Protein AF-A0A1D6HBY4-F1 (afdb_monomer)

Foldseek 3Di:
DDDDDDDDPPPPPLPFLDQDQAAQFDFEAEDEQDELVDDDPVLVVVVVSQGQEYEYLACLYQQKDFDDCACDDPAHCDDPPHDDDGIDFDDLVSLLVRLVSSCPNVSNVVSRSRYQYHYFYDQRLCTTPQAAQPDPCNLSSQVSVCVSNVPDPVDVSNVDQGNWDKGWYHDPPRIEIETEAHQGNHHDHLQDLDERRDDVRLVVVLCVLLDDAGQEYEYRHSAALPDCCQVVCPPVDHDDHCNSNVVNSVSVVVSNVVSPHHYDYD

Organism: Zea mays (NCBI:txid4577)

Solvent-accessible surface area (backbone atoms only — not comparable to full-atom values): 14884 Å² total; per-residue (Å²): 141,82,86,83,82,81,81,80,80,80,81,78,74,82,71,74,40,62,70,55,60,62,41,74,77,88,39,76,44,76,48,56,70,45,48,48,90,52,93,66,72,63,31,59,58,53,54,72,66,60,31,52,31,37,34,38,34,7,24,62,24,69,27,37,40,75,57,73,94,22,76,61,77,94,66,10,36,39,72,97,76,44,78,44,74,36,61,43,66,47,54,73,67,56,35,50,51,42,49,52,43,32,57,63,35,68,46,53,41,57,40,51,69,64,14,24,62,49,61,35,46,24,33,27,40,50,26,27,77,85,47,28,47,82,48,84,58,42,68,61,28,49,52,53,52,38,60,69,56,68,54,60,90,86,38,66,56,78,76,50,94,46,60,45,49,74,48,67,26,19,45,90,97,53,18,40,30,41,37,35,41,39,64,29,61,48,7,46,64,78,91,43,89,55,43,39,50,34,68,74,46,48,58,48,50,53,51,58,57,71,40,86,87,43,70,35,34,37,40,38,38,41,49,46,68,83,56,50,60,44,66,72,40,53,89,83,49,75,64,85,32,34,51,59,28,55,69,53,43,50,50,51,52,53,52,50,62,72,42,74,52,54,69,47,80,82

Radius of gyration: 20.91 Å; Cα contacts (8 Å, |Δi|>4): 484; chains: 1; bounding box: 79×34×56 Å

pLDDT: mean 90.03, std 13.67, range [38.12, 98.69]

Secondary structure (DSSP, 8-state):
-----------------PPPTTPPP--EEEE----TTS--THHHHHHHH--SEEEEES-SS--SEE----SSSSS--SSTT--S-SEEPPPHHHHHHHHHHHHH-HHHHHHHTTSEEEEE--HHHHTSTT--TT-TTHHHHHHHHHHHTT--TT-GGGTSSS--EEEEESSTTS-EEEEE--SSTTPPPTTSS--SSHHHHHHHHHHHHTSS--SEEEEE-SSBSS--HHHHSTTT----BGGGSHHHHHHHHHHHHHHT--EEE-

Structure (mmCIF, N/CA/C/O backbone):
data_AF-A0A1D6HBY4-F1
#
_entry.id   AF-A0A1D6HBY4-F1
#
loop_
_atom_site.group_PDB
_atom_site.id
_atom_site.type_symbol
_atom_site.label_atom_id
_atom_site.label_alt_id
_atom_site.label_comp_id
_atom_site.label_asym_id
_atom_site.label_entity_id
_atom_site.label_seq_id
_atom_site.pdbx_PDB_ins_code
_atom_site.Cartn_x
_atom_site.Cartn_y
_atom_site.Cartn_z
_atom_site.occupancy
_atom_site.B_iso_or_equiv
_atom_site.auth_seq_id
_atom_site.auth_comp_id
_atom_site.auth_asym_id
_atom_site.auth_atom_id
_atom_site.pdbx_PDB_model_num
ATOM 1 N N . MET A 1 1 ? -56.973 14.370 -26.636 1.00 41.03 1 MET A N 1
ATOM 2 C CA . MET A 1 1 ? -56.277 13.320 -25.864 1.00 41.03 1 MET A CA 1
ATOM 3 C C . MET A 1 1 ? -54.787 13.454 -26.120 1.00 41.03 1 MET A C 1
ATOM 5 O O . MET A 1 1 ? -54.347 13.122 -27.208 1.00 41.03 1 MET A O 1
ATOM 9 N N . ALA A 1 2 ? -54.035 13.999 -25.169 1.00 38.12 2 ALA A N 1
ATOM 10 C CA . ALA A 1 2 ? -52.576 13.971 -25.179 1.00 38.12 2 ALA A CA 1
ATOM 11 C C . ALA A 1 2 ? -52.14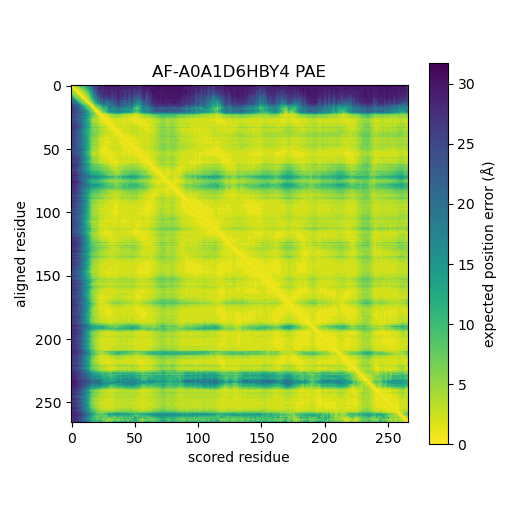3 13.784 -23.723 1.00 38.12 2 ALA A C 1
ATOM 13 O O . ALA A 1 2 ? -52.363 14.668 -22.900 1.00 38.12 2 ALA A O 1
ATOM 14 N N . ALA A 1 3 ? -51.649 12.592 -23.396 1.00 41.62 3 ALA A N 1
ATOM 15 C CA . ALA A 1 3 ? -51.125 12.273 -22.077 1.00 41.62 3 ALA A CA 1
ATOM 16 C C . ALA A 1 3 ? -49.606 12.457 -22.117 1.00 41.62 3 ALA A C 1
ATOM 18 O O . ALA A 1 3 ? -48.893 11.705 -22.780 1.00 41.62 3 ALA A O 1
ATOM 19 N N . THR A 1 4 ? -49.121 13.489 -21.440 1.00 44.94 4 THR A N 1
ATOM 20 C CA . THR A 1 4 ? -47.703 13.741 -21.194 1.00 44.94 4 THR A CA 1
ATOM 21 C C . THR A 1 4 ? -47.218 12.783 -20.107 1.00 44.94 4 THR A C 1
ATOM 23 O O . THR A 1 4 ? -47.605 12.902 -18.948 1.00 44.94 4 THR A O 1
ATOM 26 N N . PHE A 1 5 ? -46.370 11.821 -20.472 1.00 44.72 5 PHE A N 1
ATOM 27 C CA . PHE A 1 5 ? -45.629 11.002 -19.513 1.00 44.72 5 PHE A CA 1
ATOM 28 C C . PHE A 1 5 ? -44.412 11.791 -19.019 1.00 44.72 5 PHE A C 1
ATOM 30 O O . PHE A 1 5 ? -43.481 12.051 -19.781 1.00 44.72 5 PHE A O 1
ATOM 37 N N . ALA A 1 6 ? -44.417 12.178 -17.744 1.00 46.16 6 ALA A N 1
ATOM 38 C CA . ALA A 1 6 ? -43.234 12.691 -17.066 1.00 46.16 6 ALA A CA 1
ATOM 39 C C . ALA A 1 6 ? -42.349 11.505 -16.654 1.00 46.16 6 ALA A C 1
ATOM 41 O O . ALA A 1 6 ? -42.731 10.693 -15.811 1.00 46.16 6 ALA A O 1
ATOM 42 N N . LEU A 1 7 ? -41.174 11.389 -17.272 1.00 43.09 7 LEU A N 1
ATOM 43 C CA . LEU A 1 7 ? -40.155 10.415 -16.896 1.00 43.09 7 LEU A CA 1
ATOM 44 C C . LEU A 1 7 ? -39.415 10.947 -15.658 1.00 43.09 7 LEU A C 1
ATOM 46 O O . LEU A 1 7 ? -38.620 11.881 -15.757 1.00 43.09 7 LEU A O 1
ATOM 50 N N . LEU A 1 8 ? -39.704 10.384 -14.484 1.00 42.03 8 LEU A N 1
ATOM 51 C CA . LEU A 1 8 ? -38.987 10.702 -13.251 1.00 42.03 8 LEU A CA 1
ATOM 52 C C . LEU A 1 8 ? -37.612 10.014 -13.297 1.00 42.03 8 LEU A C 1
ATOM 54 O O . LEU A 1 8 ? -37.504 8.804 -13.097 1.00 42.03 8 LEU A O 1
ATOM 58 N N . LEU A 1 9 ? -36.557 10.773 -13.594 1.00 42.62 9 LEU A N 1
ATOM 59 C CA . LEU A 1 9 ? -35.181 10.301 -13.464 1.00 42.62 9 LEU A CA 1
ATOM 60 C C . LEU A 1 9 ? -34.842 10.231 -11.964 1.00 42.62 9 LEU A C 1
ATOM 62 O O . LEU A 1 9 ? -34.569 11.254 -11.337 1.00 42.62 9 LEU A O 1
ATOM 66 N N . LEU A 1 10 ? -34.878 9.037 -11.366 1.00 41.81 10 LEU A N 1
ATOM 67 C CA . LEU A 1 10 ? -34.277 8.822 -10.049 1.00 41.81 10 LEU A CA 1
ATOM 68 C C . LEU A 1 10 ? -32.753 8.897 -10.200 1.00 41.81 10 LEU A C 1
ATOM 70 O O . LEU A 1 10 ? -32.106 7.950 -10.645 1.00 41.81 10 LEU A O 1
ATOM 74 N N . LEU A 1 11 ? -32.181 10.039 -9.824 1.00 40.19 11 LEU A N 1
ATOM 75 C CA . LEU A 1 11 ? -30.760 10.165 -9.525 1.00 40.19 11 LEU A CA 1
ATOM 76 C C . LEU A 1 11 ? -30.464 9.307 -8.290 1.00 40.19 11 LEU A C 1
ATOM 78 O O . LEU A 1 11 ? -30.662 9.739 -7.156 1.00 40.19 11 LEU A O 1
ATOM 82 N N . ILE A 1 12 ? -30.010 8.074 -8.512 1.00 44.28 12 ILE A N 1
ATOM 83 C CA . ILE A 1 12 ? -29.409 7.261 -7.457 1.00 44.28 12 ILE A CA 1
ATOM 84 C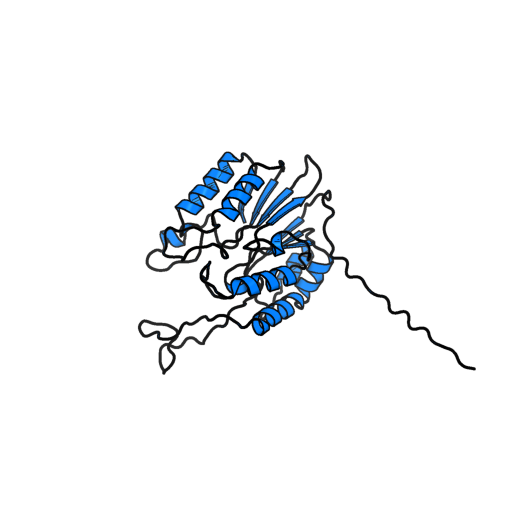 C . ILE A 1 12 ? -28.056 7.905 -7.153 1.00 44.28 12 ILE A C 1
ATOM 86 O O . ILE A 1 12 ? -27.056 7.646 -7.819 1.00 44.28 12 ILE A O 1
ATOM 90 N N . LEU A 1 13 ? -28.034 8.805 -6.173 1.00 41.75 13 LEU A N 1
ATOM 91 C CA . LEU A 1 13 ? -26.799 9.217 -5.523 1.00 41.75 13 LEU A CA 1
ATOM 92 C C . LEU A 1 13 ? -26.234 7.963 -4.846 1.00 41.75 13 LEU A C 1
ATOM 94 O O . LEU A 1 13 ? -26.737 7.548 -3.805 1.00 41.75 13 LEU A O 1
ATOM 98 N N . SER A 1 14 ? -25.226 7.327 -5.449 1.00 42.16 14 SER A N 1
ATOM 99 C CA . SER A 1 14 ? -24.413 6.316 -4.769 1.00 42.16 14 SER A CA 1
ATOM 100 C C . SER A 1 14 ? -23.656 7.002 -3.635 1.00 42.16 14 SER A C 1
ATOM 102 O O . SER A 1 14 ? -22.509 7.413 -3.790 1.00 42.16 14 SER A O 1
ATOM 104 N N . SER A 1 15 ? -24.312 7.174 -2.492 1.00 47.91 15 SER A N 1
ATOM 105 C CA . SER A 1 15 ? -23.639 7.480 -1.240 1.00 47.91 15 SER A CA 1
ATOM 106 C C . SER A 1 15 ? -22.736 6.296 -0.925 1.00 47.91 15 SER A C 1
ATOM 108 O O . SER A 1 15 ? -23.226 5.194 -0.674 1.00 47.91 15 SER A O 1
ATOM 110 N N . SER A 1 16 ? -21.422 6.508 -0.992 1.00 54.34 16 SER A N 1
ATOM 111 C CA . SER A 1 16 ? -20.452 5.533 -0.513 1.00 54.34 16 SER A CA 1
ATOM 112 C C . SER A 1 16 ? -20.800 5.175 0.931 1.00 54.34 16 SER A C 1
ATOM 114 O O . SER A 1 16 ? -20.990 6.055 1.775 1.00 54.34 16 SER A O 1
ATOM 116 N N . VAL A 1 17 ? -20.946 3.877 1.212 1.00 60.84 17 VAL A N 1
ATOM 117 C CA . VAL A 1 17 ? -21.211 3.380 2.564 1.00 60.84 17 VAL A CA 1
ATOM 118 C C . VAL A 1 17 ? -19.925 3.544 3.363 1.00 60.84 17 VAL A C 1
ATOM 120 O O . VAL A 1 17 ? -19.074 2.661 3.431 1.00 60.84 17 VAL A O 1
ATOM 123 N N . ARG A 1 18 ? -19.733 4.740 3.914 1.00 65.00 18 ARG A N 1
ATOM 124 C CA . ARG A 1 18 ? -18.668 5.022 4.868 1.00 65.00 18 ARG A CA 1
ATOM 125 C C . ARG A 1 18 ? -19.199 4.677 6.250 1.00 65.00 18 ARG A C 1
ATOM 127 O O . ARG A 1 18 ? -20.301 5.100 6.602 1.00 65.00 18 ARG A O 1
ATOM 134 N N . ALA A 1 19 ? -18.437 3.922 7.036 1.00 63.97 19 ALA A N 1
ATOM 135 C CA . ALA A 1 19 ? -18.781 3.758 8.437 1.00 63.97 19 ALA A CA 1
ATOM 136 C C . ALA A 1 19 ? -18.788 5.150 9.084 1.00 63.97 19 ALA A C 1
ATOM 138 O O . ALA A 1 19 ? -17.886 5.960 8.837 1.00 63.97 19 ALA A O 1
ATOM 139 N N . ALA A 1 20 ? -19.821 5.450 9.874 1.00 68.06 20 ALA A N 1
ATOM 140 C CA . ALA A 1 20 ? -19.824 6.677 10.659 1.00 68.06 20 ALA A CA 1
ATOM 141 C C . ALA A 1 20 ? -18.567 6.687 11.554 1.00 68.06 20 ALA A C 1
ATOM 143 O O . ALA A 1 20 ? -18.187 5.621 12.040 1.00 68.06 20 ALA A O 1
ATOM 144 N N . PRO A 1 21 ? -17.918 7.841 11.790 1.00 64.75 21 PRO A N 1
ATOM 145 C CA . PRO A 1 21 ? -16.692 7.907 12.592 1.00 64.75 21 PRO A CA 1
ATOM 146 C C . PRO A 1 21 ? -16.803 7.204 13.958 1.00 64.75 21 PRO A C 1
ATOM 148 O O . PRO A 1 21 ? -15.879 6.512 14.378 1.00 64.75 21 PRO A O 1
ATOM 151 N N . ASP A 1 22 ? -17.977 7.279 14.592 1.00 78.31 22 ASP A N 1
ATOM 152 C CA . ASP A 1 22 ? -18.254 6.655 15.893 1.00 78.31 22 ASP A CA 1
ATOM 153 C C . ASP A 1 22 ? -18.835 5.232 15.795 1.00 78.31 22 ASP A C 1
ATOM 155 O O . ASP A 1 22 ? -19.197 4.626 16.805 1.00 78.31 22 ASP A O 1
ATOM 159 N N . ALA A 1 23 ? -18.948 4.664 14.593 1.00 86.06 23 ALA A N 1
ATOM 160 C CA . ALA A 1 23 ? -19.421 3.298 14.424 1.00 86.06 23 ALA A CA 1
ATOM 161 C C . ALA A 1 23 ? -18.359 2.312 14.919 1.00 86.06 23 ALA A C 1
ATOM 163 O O . ALA A 1 23 ? -17.223 2.293 14.444 1.00 86.06 23 ALA A O 1
ATOM 164 N N . VAL A 1 24 ? -18.750 1.450 15.857 1.00 92.69 24 VAL A N 1
ATOM 165 C CA . VAL A 1 24 ? -17.908 0.331 16.286 1.00 92.69 24 VAL A CA 1
ATOM 166 C C . VAL A 1 24 ? -17.733 -0.629 15.111 1.00 92.69 24 VAL A C 1
ATOM 168 O O . VAL A 1 24 ? -18.711 -1.141 14.556 1.00 92.69 24 VAL A O 1
ATOM 171 N N . VAL A 1 25 ? -16.479 -0.895 14.754 1.00 94.31 25 VAL A N 1
ATOM 172 C CA . VAL A 1 25 ? -16.113 -1.899 13.751 1.00 94.31 25 VAL A CA 1
ATOM 173 C C . VAL A 1 25 ? -15.679 -3.187 14.440 1.00 94.31 25 VAL A C 1
ATOM 175 O O . VAL A 1 25 ? -14.921 -3.176 15.404 1.00 94.31 25 VAL A O 1
ATOM 178 N N . SER A 1 26 ? -16.195 -4.306 13.947 1.00 93.81 26 SER A N 1
ATOM 179 C CA . SER A 1 26 ? -15.967 -5.651 14.490 1.00 93.81 26 SER A CA 1
ATOM 180 C C . SER A 1 26 ? -15.528 -6.652 13.423 1.00 93.81 26 SER A C 1
ATOM 182 O O . SER A 1 26 ? -14.928 -7.673 13.748 1.00 93.81 26 SER A O 1
ATOM 184 N N . ARG A 1 27 ? -15.801 -6.359 12.144 1.00 95.69 27 ARG A N 1
ATOM 185 C CA . ARG A 1 27 ? -15.402 -7.179 10.997 1.00 95.69 27 ARG A CA 1
ATOM 186 C C . ARG A 1 27 ? -14.615 -6.333 10.007 1.00 95.69 27 ARG A C 1
ATOM 188 O O . ARG A 1 27 ? -15.192 -5.507 9.298 1.00 95.69 27 ARG A O 1
ATOM 195 N N . ILE A 1 28 ? -13.303 -6.545 9.985 1.00 96.81 28 ILE A N 1
ATOM 196 C CA . ILE A 1 28 ? -12.369 -5.928 9.041 1.00 96.81 28 ILE A CA 1
ATOM 197 C C . ILE A 1 28 ? -11.750 -7.049 8.208 1.00 96.81 28 ILE A C 1
ATOM 199 O O . ILE A 1 28 ? -11.255 -8.026 8.767 1.00 96.81 28 ILE A O 1
ATOM 203 N N . ALA A 1 29 ? -11.803 -6.919 6.887 1.00 97.56 29 ALA A N 1
ATOM 204 C CA . ALA A 1 29 ? -11.156 -7.831 5.953 1.00 97.56 29 ALA A CA 1
ATOM 205 C C . ALA A 1 29 ? -9.974 -7.137 5.266 1.00 97.56 29 ALA A C 1
ATOM 207 O O . ALA A 1 29 ? -10.022 -5.935 5.010 1.00 97.56 29 ALA A O 1
ATOM 208 N N . PHE A 1 30 ? -8.938 -7.907 4.942 1.00 97.25 30 PHE A N 1
ATOM 209 C CA . PHE A 1 30 ? -7.743 -7.441 4.239 1.00 97.25 30 PHE A CA 1
ATOM 210 C C . PHE A 1 30 ? -7.571 -8.244 2.953 1.00 97.25 30 PHE A C 1
ATOM 212 O O . PHE A 1 30 ? -7.920 -9.427 2.914 1.00 97.25 30 PHE A O 1
ATOM 219 N N . GLY A 1 31 ? -7.025 -7.625 1.913 1.00 96.38 31 GLY A N 1
ATOM 220 C CA . GLY A 1 31 ? -6.714 -8.316 0.667 1.00 96.38 31 GLY A CA 1
ATOM 221 C C . GLY A 1 31 ? -5.651 -7.600 -0.152 1.00 96.38 31 GLY A C 1
ATOM 222 O O . GLY A 1 31 ? -5.441 -6.398 -0.007 1.00 96.38 31 GLY A O 1
ATOM 223 N N . SER A 1 32 ? -4.991 -8.363 -1.012 1.00 96.56 32 SER A N 1
ATOM 224 C CA . SER A 1 32 ? -3.981 -7.898 -1.960 1.00 96.56 32 SER A CA 1
ATOM 225 C C . SER A 1 32 ? -3.925 -8.841 -3.167 1.00 96.56 32 SER A C 1
ATOM 227 O O . SER A 1 32 ? -4.608 -9.871 -3.183 1.00 96.56 32 SER A O 1
ATOM 229 N N . CYS A 1 33 ? -3.121 -8.501 -4.175 1.00 95.44 33 CYS A N 1
ATOM 230 C CA . CYS A 1 33 ? -2.795 -9.370 -5.316 1.00 95.44 33 CYS A CA 1
ATOM 231 C C . CYS A 1 33 ? -4.019 -9.839 -6.124 1.00 95.44 33 CYS A C 1
ATOM 233 O O . CYS A 1 33 ? -4.111 -10.991 -6.557 1.00 95.44 33 CYS A O 1
ATOM 235 N N . ALA A 1 34 ? -4.972 -8.938 -6.362 1.00 94.00 34 ALA A N 1
ATOM 236 C CA . ALA A 1 34 ? -6.224 -9.238 -7.050 1.00 94.00 34 ALA A CA 1
ATOM 237 C C . ALA A 1 34 ? -6.164 -8.858 -8.536 1.00 94.00 34 ALA A C 1
ATOM 239 O O . ALA A 1 34 ? -6.736 -7.857 -8.969 1.00 94.00 34 ALA A O 1
ATOM 240 N N . ASN A 1 35 ? -5.503 -9.685 -9.352 1.00 95.75 35 ASN A N 1
ATOM 241 C CA . ASN A 1 35 ? -5.378 -9.427 -10.789 1.00 95.75 35 ASN A CA 1
ATOM 242 C C . ASN A 1 35 ? -6.737 -9.280 -11.479 1.00 95.75 35 ASN A C 1
ATOM 244 O O . ASN A 1 35 ? -7.485 -10.242 -11.644 1.00 95.75 35 ASN A O 1
ATOM 248 N N . GLN A 1 36 ? -7.030 -8.059 -11.925 1.00 96.31 36 GLN A N 1
ATOM 249 C CA . GLN A 1 36 ? -8.272 -7.635 -12.567 1.00 96.31 36 GLN A CA 1
ATOM 250 C C . GLN A 1 36 ? -8.629 -8.415 -13.834 1.00 96.31 36 GLN A C 1
ATOM 252 O O . GLN A 1 36 ? -9.768 -8.326 -14.289 1.00 96.31 36 GLN A O 1
ATOM 257 N N . SER A 1 37 ? -7.667 -9.134 -14.416 1.00 95.19 37 SER A N 1
ATOM 258 C CA . SER A 1 37 ? -7.849 -9.933 -15.633 1.00 95.19 37 SER A CA 1
ATOM 259 C C . SER A 1 37 ? -8.095 -11.417 -15.348 1.00 95.19 37 SER A C 1
ATOM 261 O O . SER A 1 37 ? -8.387 -12.163 -16.276 1.00 95.19 37 SER A O 1
ATOM 263 N N . GLU A 1 38 ? -7.984 -11.844 -14.090 1.00 95.62 38 GLU A N 1
ATOM 264 C CA . GLU A 1 38 ? -8.124 -13.239 -13.674 1.00 95.62 38 GLU A CA 1
ATOM 265 C C . GLU A 1 38 ? -9.447 -13.469 -12.925 1.00 95.62 38 GLU A C 1
ATOM 267 O O . GLU A 1 38 ? -10.033 -12.524 -12.386 1.00 95.62 38 GLU A O 1
ATOM 272 N N . PRO A 1 39 ? -9.943 -14.717 -12.846 1.00 95.38 39 PRO A N 1
ATOM 273 C CA . PRO A 1 39 ? -11.068 -15.051 -11.982 1.00 95.38 39 PRO A CA 1
ATOM 274 C C . PRO A 1 39 ? -10.765 -14.744 -10.507 1.00 95.38 39 PRO A C 1
ATOM 276 O O . PRO A 1 39 ? -9.764 -15.202 -9.961 1.00 95.38 39 PRO A O 1
ATOM 279 N N . GLN A 1 40 ? -11.675 -14.034 -9.830 1.00 96.06 40 GLN A N 1
ATOM 280 C CA . GLN A 1 40 ? -11.535 -13.659 -8.414 1.00 96.06 40 GLN A CA 1
ATOM 281 C C . GLN A 1 40 ? -12.660 -14.275 -7.551 1.00 96.06 40 GLN A C 1
ATOM 283 O O . GLN A 1 40 ? -13.507 -13.551 -7.022 1.00 96.06 40 GLN A O 1
ATOM 288 N N . PRO A 1 41 ? -12.718 -15.616 -7.386 1.00 95.62 41 PRO A N 1
ATOM 289 C CA . PRO A 1 41 ? -13.763 -16.271 -6.587 1.00 95.62 41 PRO A CA 1
ATOM 290 C C . PRO A 1 41 ? -13.691 -15.913 -5.095 1.00 95.62 41 PRO A C 1
ATOM 292 O O . PRO A 1 41 ? -14.683 -16.065 -4.381 1.00 95.62 41 PRO A O 1
ATOM 295 N N . ILE A 1 42 ? -12.542 -15.401 -4.635 1.00 96.25 42 ILE A N 1
ATOM 296 C CA . ILE A 1 42 ? -12.310 -14.979 -3.249 1.00 96.25 42 ILE A CA 1
ATOM 297 C C . ILE A 1 42 ? -13.343 -13.956 -2.764 1.00 96.25 42 ILE A C 1
ATOM 299 O O . ILE A 1 42 ? -13.723 -13.979 -1.594 1.00 96.25 42 ILE A O 1
ATOM 303 N N . TRP A 1 43 ? -13.891 -13.128 -3.660 1.00 96.75 43 TRP A N 1
ATOM 304 C CA . TRP A 1 43 ? -14.923 -12.158 -3.297 1.00 96.75 43 TRP A CA 1
ATOM 305 C C . TRP A 1 43 ? -16.186 -12.783 -2.723 1.00 96.75 43 TRP A C 1
ATOM 307 O O . TRP A 1 43 ? -16.869 -12.131 -1.942 1.00 96.75 43 TRP A O 1
ATOM 317 N N . ASN A 1 44 ? -16.503 -14.032 -3.070 1.00 94.31 44 ASN A N 1
ATOM 318 C CA . ASN A 1 44 ? -17.646 -14.720 -2.476 1.00 94.31 44 ASN A CA 1
ATOM 319 C C . ASN A 1 44 ? -17.402 -15.008 -0.989 1.00 94.31 44 ASN A C 1
ATOM 321 O O . ASN A 1 44 ? -18.306 -14.823 -0.179 1.00 94.31 44 ASN A O 1
ATOM 325 N N . ALA A 1 45 ? -16.177 -15.396 -0.623 1.00 96.00 45 ALA A N 1
ATOM 326 C CA . ALA A 1 45 ? -15.799 -15.602 0.772 1.00 96.00 45 ALA A CA 1
ATOM 327 C C . ALA A 1 45 ? -15.739 -14.271 1.537 1.00 96.00 45 ALA A C 1
ATOM 329 O O . ALA A 1 45 ? -16.289 -14.173 2.630 1.00 96.00 45 ALA A O 1
ATOM 330 N N . VAL A 1 46 ? -15.153 -13.226 0.936 1.00 97.12 46 VAL A N 1
ATOM 331 C CA . VAL A 1 46 ? -15.111 -11.879 1.535 1.00 97.12 46 VAL A CA 1
ATOM 332 C C . VAL A 1 46 ? -16.523 -11.334 1.749 1.00 97.12 46 VAL A C 1
ATOM 334 O O . VAL A 1 46 ? -16.830 -10.843 2.828 1.00 97.12 46 VAL A O 1
ATOM 337 N N . ALA A 1 47 ? -17.414 -11.467 0.764 1.00 93.25 47 ALA A N 1
ATOM 338 C CA . ALA A 1 47 ? -18.807 -11.054 0.906 1.00 93.25 47 ALA A CA 1
ATOM 339 C C . ALA A 1 47 ? -19.553 -11.881 1.965 1.00 93.25 47 ALA A C 1
ATOM 341 O O . ALA A 1 47 ? -20.365 -11.328 2.699 1.00 93.25 47 ALA A O 1
ATOM 342 N N . GLY A 1 48 ? -19.264 -13.183 2.074 1.00 95.00 48 GLY A N 1
ATOM 343 C CA . GLY A 1 48 ? -19.821 -14.051 3.114 1.00 95.00 48 GLY A CA 1
ATOM 344 C C . GLY A 1 48 ? -19.360 -13.692 4.531 1.00 95.00 48 GLY A C 1
ATOM 345 O O . GLY A 1 48 ? -20.108 -13.907 5.480 1.00 95.00 48 GLY A O 1
ATOM 346 N N . PHE A 1 49 ? -18.167 -13.107 4.678 1.00 97.12 49 PHE A N 1
ATOM 347 C CA . PHE A 1 49 ? -17.683 -12.554 5.947 1.00 97.12 49 PHE A CA 1
ATOM 348 C C . PHE A 1 49 ? -18.396 -11.247 6.343 1.00 97.12 49 PHE A C 1
ATOM 350 O O . PHE A 1 49 ? -18.360 -10.868 7.511 1.00 97.12 49 PHE A O 1
ATOM 357 N N . ASP A 1 50 ? -19.060 -10.577 5.393 1.00 95.38 50 ASP A N 1
ATOM 358 C CA . ASP A 1 50 ? -19.811 -9.332 5.601 1.00 95.38 50 ASP A CA 1
ATOM 359 C C . ASP A 1 50 ? -19.000 -8.247 6.351 1.00 95.38 50 ASP A C 1
ATOM 361 O O . ASP A 1 50 ? -19.376 -7.824 7.451 1.00 95.38 50 ASP A O 1
ATOM 365 N N . PRO A 1 51 ? -17.830 -7.833 5.826 1.00 97.06 51 PRO A N 1
ATOM 366 C CA . PRO A 1 51 ? -16.980 -6.861 6.498 1.00 97.06 51 PRO A CA 1
ATOM 367 C C . PRO A 1 51 ? -17.625 -5.473 6.525 1.00 97.06 51 PRO A C 1
ATOM 369 O O . PRO A 1 51 ? -18.200 -5.016 5.542 1.00 97.06 51 PRO A O 1
ATOM 372 N N . GLN A 1 52 ? -17.435 -4.756 7.632 1.00 96.50 52 GLN A N 1
ATOM 373 C CA . GLN A 1 52 ? -17.758 -3.327 7.717 1.00 96.50 52 GLN A CA 1
ATOM 374 C C . GLN A 1 52 ? -16.691 -2.484 7.006 1.00 96.50 52 GLN A C 1
ATOM 376 O O . GLN A 1 52 ? -16.985 -1.422 6.458 1.00 96.50 52 GLN A O 1
ATOM 381 N N . VAL A 1 53 ? -15.446 -2.970 7.021 1.00 97.31 53 VAL A N 1
ATOM 382 C CA . VAL A 1 53 ? -14.291 -2.331 6.391 1.00 97.31 53 VAL A CA 1
ATOM 383 C C . VAL A 1 53 ? -13.504 -3.377 5.609 1.00 97.31 53 VAL A C 1
ATOM 385 O O . VAL A 1 53 ? -13.175 -4.436 6.143 1.00 97.31 53 VAL A O 1
ATOM 388 N N . PHE A 1 54 ? -13.175 -3.069 4.359 1.00 98.00 54 PHE A N 1
ATOM 389 C CA . PHE A 1 54 ? -12.226 -3.837 3.562 1.00 98.00 54 PHE A CA 1
ATOM 390 C C . PHE A 1 54 ? -10.984 -2.989 3.287 1.00 98.00 54 PHE A C 1
ATOM 392 O O . PHE A 1 54 ? -11.094 -1.836 2.871 1.00 98.00 54 PHE A O 1
ATOM 399 N N . VAL A 1 55 ? -9.805 -3.554 3.524 1.00 98.44 55 VAL A N 1
ATOM 400 C CA . VAL A 1 55 ? -8.522 -2.865 3.401 1.00 98.44 55 VAL A CA 1
ATOM 401 C C . VAL A 1 55 ? -7.683 -3.529 2.319 1.00 98.44 55 VAL A C 1
ATOM 403 O O . VAL A 1 55 ? -7.234 -4.666 2.465 1.00 98.44 55 VAL A O 1
ATOM 406 N N . TRP A 1 56 ? -7.432 -2.784 1.251 1.00 98.31 56 TRP A N 1
ATOM 407 C CA . TRP A 1 56 ? -6.433 -3.129 0.249 1.00 98.31 56 TRP A CA 1
ATOM 408 C C . TRP A 1 56 ? -5.015 -2.918 0.788 1.00 98.31 56 TRP A C 1
ATOM 410 O O . TRP A 1 56 ? -4.668 -1.816 1.225 1.00 98.31 56 TRP A O 1
ATOM 420 N N . LEU A 1 57 ? -4.190 -3.959 0.728 1.00 97.94 57 LEU A N 1
ATOM 421 C CA . LEU A 1 57 ? -2.775 -3.924 1.103 1.00 97.94 57 LEU A CA 1
ATOM 422 C C . LEU A 1 57 ? -1.845 -3.887 -0.119 1.00 97.94 57 LEU A C 1
ATOM 424 O O . LEU A 1 57 ? -0.649 -4.064 0.036 1.00 97.94 57 LEU A O 1
ATOM 428 N N . GLY A 1 58 ? -2.371 -3.625 -1.317 1.00 96.69 58 GLY A N 1
ATOM 429 C CA . GLY A 1 58 ? -1.583 -3.490 -2.540 1.00 96.69 58 GLY A CA 1
ATOM 430 C C . GLY A 1 58 ? -1.808 -4.609 -3.551 1.00 96.69 58 GLY A C 1
ATOM 431 O O . GLY A 1 58 ? -2.562 -5.552 -3.310 1.00 96.69 58 GLY A O 1
ATOM 432 N N . ASP A 1 59 ? -1.202 -4.460 -4.724 1.00 96.69 59 ASP A N 1
ATOM 433 C CA . ASP A 1 59 ? -1.559 -5.176 -5.951 1.00 96.69 59 ASP A CA 1
ATOM 434 C C . ASP A 1 59 ? -3.081 -5.245 -6.170 1.00 96.69 59 ASP A C 1
ATOM 436 O O . ASP A 1 59 ? -3.674 -6.300 -6.433 1.00 96.69 59 ASP A O 1
ATOM 440 N N . ASN A 1 60 ? -3.729 -4.093 -6.026 1.00 97.12 60 ASN A N 1
ATOM 441 C CA . ASN A 1 60 ? -5.170 -3.917 -6.219 1.00 97.12 60 ASN A CA 1
ATOM 442 C C . ASN A 1 60 ? -5.539 -4.094 -7.703 1.00 97.12 60 ASN A C 1
ATOM 444 O O . ASN A 1 60 ? -6.642 -4.522 -8.045 1.00 97.12 60 ASN A O 1
ATOM 448 N N . VAL A 1 61 ? -4.587 -3.765 -8.576 1.00 97.44 61 VAL A N 1
ATOM 449 C CA . VAL A 1 61 ? -4.493 -4.040 -10.000 1.00 97.44 61 VAL A CA 1
ATOM 450 C C . VAL A 1 61 ? -3.056 -4.401 -10.373 1.00 97.44 61 VAL A C 1
ATOM 452 O O . VAL A 1 61 ? -2.080 -3.858 -9.867 1.00 97.44 61 VAL A O 1
ATOM 455 N N . TYR A 1 62 ? -2.922 -5.254 -11.382 1.00 96.44 62 TYR A N 1
ATOM 456 C CA . TYR A 1 62 ? -1.648 -5.521 -12.039 1.00 96.44 62 TYR A CA 1
ATOM 457 C C . TYR A 1 62 ? -1.419 -4.479 -13.126 1.00 96.44 62 TYR A C 1
ATOM 459 O O . TYR A 1 62 ? -1.822 -4.681 -14.278 1.00 96.44 62 TYR A O 1
ATOM 467 N N . GLY A 1 63 ? -0.899 -3.325 -12.702 1.00 93.31 63 GLY A N 1
ATOM 468 C CA . GLY A 1 63 ? -0.832 -2.073 -13.448 1.00 93.31 63 GLY A CA 1
ATOM 469 C C . GLY A 1 63 ? 0.297 -1.964 -14.462 1.00 93.31 63 GLY A C 1
ATOM 470 O O . GLY A 1 63 ? 0.155 -1.189 -15.399 1.00 93.31 63 GLY A O 1
ATOM 471 N N . ASP A 1 64 ? 1.372 -2.733 -14.344 1.00 92.9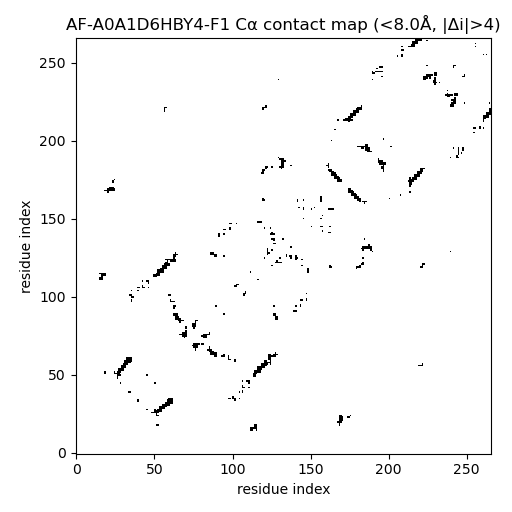4 64 ASP A N 1
ATOM 472 C CA . ASP A 1 64 ? 2.510 -2.724 -15.264 1.00 92.94 64 ASP A CA 1
ATOM 473 C C . ASP A 1 64 ? 2.325 -3.697 -16.445 1.00 92.94 64 ASP A C 1
ATOM 475 O O . ASP A 1 64 ? 1.404 -4.522 -16.505 1.00 92.94 64 ASP A O 1
ATOM 479 N N . ASN A 1 65 ? 3.184 -3.561 -17.452 1.00 93.94 65 ASN A N 1
ATOM 480 C CA . ASN A 1 65 ? 3.174 -4.411 -18.632 1.00 93.94 65 ASN A CA 1
ATOM 481 C C . ASN A 1 65 ? 4.315 -5.431 -18.576 1.00 93.94 65 ASN A C 1
ATOM 483 O O . ASN A 1 65 ? 5.440 -5.119 -18.188 1.00 93.94 65 ASN A O 1
ATOM 487 N N . LYS A 1 66 ? 4.052 -6.654 -19.051 1.00 92.81 66 LYS A N 1
ATOM 488 C CA . LYS A 1 66 ? 5.008 -7.769 -19.015 1.00 92.81 66 LYS A CA 1
ATOM 489 C C . LYS A 1 66 ? 5.304 -8.304 -20.411 1.00 92.81 66 LYS A C 1
ATOM 491 O O . LYS A 1 66 ? 4.411 -8.754 -21.125 1.00 92.81 66 LYS A O 1
ATOM 496 N N . ARG A 1 67 ? 6.581 -8.321 -20.794 1.00 93.19 67 ARG A N 1
ATOM 497 C CA . ARG A 1 67 ? 7.057 -8.978 -22.020 1.00 93.19 67 ARG A CA 1
ATOM 498 C C . ARG A 1 67 ? 7.130 -10.503 -21.840 1.00 93.19 67 ARG A C 1
ATOM 500 O O . ARG A 1 67 ? 7.416 -10.979 -20.732 1.00 93.19 67 ARG A O 1
ATOM 507 N N . PRO A 1 68 ? 6.945 -11.287 -22.923 1.00 93.56 68 PRO A N 1
ATOM 508 C CA . PRO A 1 68 ? 7.129 -12.733 -22.890 1.00 93.56 68 PRO A CA 1
ATOM 509 C C . PRO A 1 68 ? 8.526 -13.134 -22.414 1.00 93.56 68 PRO A C 1
ATOM 511 O O . PRO A 1 68 ? 9.504 -12.404 -22.592 1.00 93.56 68 PRO A O 1
ATOM 514 N N . PHE A 1 69 ? 8.627 -14.328 -21.836 1.00 93.69 69 PHE A N 1
ATOM 515 C CA . PHE A 1 69 ? 9.907 -14.910 -21.448 1.00 93.69 69 PHE A CA 1
ATOM 516 C C . PHE A 1 69 ? 10.704 -15.283 -22.707 1.00 93.69 69 PHE A C 1
ATOM 518 O O . PHE A 1 69 ? 10.293 -16.163 -23.461 1.00 93.69 69 PHE A O 1
ATOM 525 N N . ARG A 1 70 ? 11.820 -14.593 -22.966 1.00 93.44 70 ARG A N 1
ATOM 526 C CA . ARG A 1 70 ? 12.654 -14.795 -24.159 1.00 93.44 70 ARG A CA 1
ATOM 527 C C . ARG A 1 70 ? 14.131 -14.823 -23.786 1.00 93.44 70 ARG A C 1
ATOM 529 O O . ARG A 1 70 ? 14.659 -13.826 -23.299 1.00 93.44 70 ARG A O 1
ATOM 536 N N . VAL A 1 71 ? 14.778 -15.959 -24.049 1.00 92.62 71 VAL A N 1
ATOM 537 C CA . VAL A 1 71 ? 16.233 -16.163 -23.878 1.00 92.62 71 VAL A CA 1
ATOM 538 C C . VAL A 1 71 ? 16.983 -15.967 -25.203 1.00 92.62 71 VAL A C 1
ATOM 540 O O . VAL A 1 71 ? 18.142 -15.562 -25.209 1.00 92.62 71 VAL A O 1
ATOM 543 N N . PHE A 1 72 ? 16.306 -16.185 -26.334 1.00 92.56 72 PHE A N 1
ATOM 544 C CA . PHE A 1 72 ? 16.856 -16.058 -27.685 1.00 92.56 72 PHE A CA 1
ATOM 545 C C . PHE A 1 72 ? 16.106 -14.995 -28.501 1.00 92.56 72 PHE A C 1
ATOM 547 O O . PHE A 1 72 ? 14.992 -14.599 -28.157 1.00 92.56 72 PHE A O 1
ATOM 554 N N . GLY A 1 73 ? 16.714 -14.553 -29.605 1.00 91.69 73 GLY A N 1
ATOM 555 C CA . GLY A 1 73 ? 16.157 -13.536 -30.501 1.00 91.69 73 GLY A CA 1
ATOM 556 C C . GLY A 1 73 ? 16.673 -12.120 -30.225 1.00 91.69 73 GLY A C 1
ATOM 557 O O . GLY A 1 73 ? 17.607 -11.922 -29.444 1.00 91.69 73 GLY A O 1
ATOM 558 N N . ARG A 1 74 ? 16.085 -11.127 -30.911 1.00 92.44 74 ARG A N 1
ATOM 559 C CA . ARG A 1 74 ? 16.500 -9.710 -30.833 1.00 92.44 74 ARG A CA 1
ATOM 560 C C . ARG A 1 74 ? 16.168 -9.062 -29.486 1.00 92.44 74 ARG A C 1
ATOM 562 O O . ARG A 1 74 ? 16.980 -8.299 -28.974 1.00 92.44 74 ARG A O 1
ATOM 569 N N . GLU A 1 75 ? 15.016 -9.400 -28.912 1.00 94.00 75 GLU A N 1
ATOM 570 C CA . GLU A 1 75 ? 14.595 -8.967 -27.576 1.00 94.00 75 GLU A CA 1
ATOM 571 C C . GLU A 1 75 ? 14.693 -10.139 -26.596 1.00 94.00 75 GLU A C 1
ATOM 573 O O . GLU A 1 75 ? 13.899 -11.081 -26.664 1.00 94.00 75 GLU A O 1
ATOM 578 N N . ARG A 1 76 ? 15.660 -10.072 -25.680 1.00 94.88 76 ARG A N 1
ATOM 579 C CA . ARG A 1 76 ? 15.897 -11.061 -24.626 1.00 94.88 76 ARG A CA 1
ATOM 580 C C . ARG A 1 76 ? 15.539 -10.437 -23.286 1.00 94.88 76 ARG A C 1
ATOM 582 O O . ARG A 1 76 ? 16.144 -9.446 -22.878 1.00 94.88 76 ARG A O 1
ATOM 589 N N . THR A 1 77 ? 14.543 -11.009 -22.620 1.00 93.94 77 THR A N 1
ATOM 590 C CA . THR A 1 77 ? 13.936 -10.463 -21.395 1.00 93.94 77 THR A CA 1
ATOM 591 C C . THR A 1 77 ? 14.479 -11.112 -20.124 1.00 93.94 77 THR A C 1
ATOM 593 O O . THR A 1 77 ? 14.281 -10.579 -19.030 1.00 93.94 77 THR A O 1
ATOM 596 N N . VAL A 1 78 ? 15.173 -12.246 -20.257 1.00 91.00 78 VAL A N 1
ATOM 597 C CA . VAL A 1 78 ? 15.697 -13.074 -19.160 1.00 91.00 78 VAL A CA 1
ATOM 598 C C . VAL A 1 78 ? 17.018 -13.748 -19.552 1.00 91.00 78 VAL A C 1
ATOM 600 O O . VAL A 1 78 ? 17.338 -13.863 -20.735 1.00 91.00 78 VAL A O 1
ATOM 603 N N . GLY A 1 79 ? 17.767 -14.223 -18.555 1.00 89.50 79 GLY A N 1
ATOM 604 C CA . GLY A 1 79 ? 19.066 -14.874 -18.746 1.00 89.50 79 GLY A CA 1
ATOM 605 C C . GLY A 1 79 ? 20.248 -13.894 -18.824 1.00 89.50 79 GLY A C 1
ATOM 606 O O . GLY A 1 79 ? 20.049 -12.678 -18.785 1.00 89.50 79 GLY A O 1
ATOM 607 N N . PRO A 1 80 ? 21.484 -14.413 -18.941 1.00 90.06 80 PRO A N 1
ATOM 608 C CA . PRO A 1 80 ? 22.709 -13.609 -18.849 1.00 90.06 80 PRO A CA 1
ATOM 609 C C . PRO A 1 80 ? 22.874 -12.609 -20.003 1.00 90.06 80 PRO A C 1
ATOM 611 O O . PRO A 1 80 ? 23.551 -11.601 -19.855 1.00 90.06 80 PRO A O 1
ATOM 614 N N . TRP A 1 81 ? 22.213 -12.855 -21.138 1.00 91.62 81 TRP A N 1
ATOM 615 C CA . TRP A 1 81 ? 22.272 -12.010 -22.337 1.00 91.62 81 TRP A CA 1
ATOM 616 C C . TRP A 1 81 ? 21.067 -11.070 -22.482 1.00 91.62 81 TRP A C 1
ATOM 618 O O . TRP A 1 81 ? 20.816 -10.563 -23.582 1.00 91.62 81 TRP A O 1
ATOM 628 N N . LYS A 1 82 ? 20.277 -10.883 -21.416 1.00 93.44 82 LYS A N 1
ATOM 629 C CA . LYS A 1 82 ? 19.124 -9.974 -21.389 1.00 93.44 82 LYS A CA 1
ATOM 630 C C . LYS A 1 82 ? 19.533 -8.581 -21.883 1.00 93.44 82 LYS A C 1
ATOM 632 O O . LYS A 1 82 ? 20.533 -8.033 -21.437 1.00 93.44 82 LYS A O 1
ATOM 637 N N . ASN A 1 83 ? 18.739 -8.001 -22.781 1.00 94.81 83 ASN A N 1
ATOM 638 C CA . ASN A 1 83 ? 18.982 -6.665 -23.340 1.00 94.81 83 ASN A CA 1
ATOM 639 C C . ASN A 1 83 ? 17.770 -5.728 -23.270 1.00 94.81 83 ASN A C 1
ATOM 641 O O . ASN A 1 83 ? 17.896 -4.550 -23.586 1.00 94.81 83 ASN A O 1
ATOM 645 N N . VAL A 1 84 ? 16.608 -6.230 -22.852 1.00 94.81 84 VAL A N 1
ATOM 646 C CA . VAL A 1 84 ? 15.411 -5.422 -22.603 1.00 94.81 84 VAL A CA 1
ATOM 647 C C . VAL A 1 84 ? 14.809 -5.789 -21.246 1.00 94.81 84 VAL A C 1
ATOM 649 O O . VAL A 1 84 ? 14.913 -6.945 -20.815 1.00 94.81 84 VAL A O 1
ATOM 652 N N . PRO A 1 85 ? 14.186 -4.840 -20.528 1.00 92.50 85 PRO A N 1
ATOM 653 C CA . PRO A 1 85 ? 13.500 -5.155 -19.285 1.00 92.50 85 PRO A CA 1
ATOM 654 C C . PRO A 1 85 ? 12.278 -6.044 -19.560 1.00 92.50 85 PRO A C 1
ATOM 656 O O . PRO A 1 85 ? 11.626 -5.942 -20.600 1.00 92.50 85 PRO A O 1
ATOM 659 N N . ARG A 1 86 ? 11.981 -6.956 -18.627 1.00 92.19 86 ARG A N 1
ATOM 660 C CA . ARG A 1 86 ? 10.799 -7.824 -18.725 1.00 92.19 86 ARG A CA 1
ATOM 661 C C . ARG A 1 86 ? 9.522 -7.046 -18.421 1.00 92.19 86 ARG A C 1
ATOM 663 O O . ARG A 1 86 ? 8.537 -7.231 -19.126 1.00 92.19 86 ARG A O 1
ATOM 670 N N . PHE A 1 87 ? 9.566 -6.209 -17.393 1.00 93.62 87 PHE A N 1
ATOM 671 C CA . PHE A 1 87 ? 8.473 -5.336 -16.989 1.00 93.62 87 PHE A CA 1
ATOM 672 C C . PHE A 1 87 ? 8.733 -3.919 -17.482 1.00 93.62 87 PHE A C 1
ATOM 674 O O . PHE A 1 87 ? 9.888 -3.498 -17.576 1.00 93.62 87 PHE A O 1
ATOM 681 N N . TYR A 1 88 ? 7.677 -3.206 -17.842 1.00 94.00 88 TYR A N 1
ATOM 682 C CA . TYR A 1 88 ? 7.754 -1.813 -18.256 1.00 94.00 88 TYR A CA 1
ATOM 683 C C . TYR A 1 88 ? 6.482 -1.070 -17.836 1.00 94.00 88 TYR A C 1
ATOM 685 O O . TYR A 1 88 ? 5.425 -1.703 -17.748 1.00 94.00 88 TYR A O 1
ATOM 693 N N . PRO A 1 89 ? 6.567 0.247 -17.575 1.00 94.25 89 PRO A N 1
ATOM 694 C CA . PRO A 1 89 ? 5.412 1.007 -17.127 1.00 94.25 89 PRO A CA 1
ATOM 695 C C . PRO A 1 89 ? 4.291 1.004 -18.157 1.00 94.25 89 PRO A C 1
ATOM 697 O O . PRO A 1 89 ? 4.534 0.995 -19.369 1.00 94.25 89 PRO A O 1
ATOM 700 N N . SER A 1 90 ? 3.066 1.052 -17.656 1.00 93.75 90 SER A N 1
ATOM 701 C CA . SER A 1 90 ? 1.886 1.275 -18.483 1.00 93.75 90 SER A CA 1
ATOM 702 C C . SER A 1 90 ? 1.648 2.753 -18.735 1.00 93.75 90 SER A C 1
ATOM 704 O O . SER A 1 90 ? 2.096 3.614 -17.976 1.00 93.75 90 SER A O 1
ATOM 706 N N . THR A 1 91 ? 0.908 3.055 -19.797 1.00 95.50 91 THR A N 1
ATOM 707 C CA . THR A 1 91 ? 0.396 4.412 -20.009 1.00 95.50 91 THR A CA 1
ATOM 708 C C . THR A 1 91 ? -0.668 4.759 -18.962 1.00 95.50 91 THR A C 1
ATOM 710 O O . THR A 1 91 ? -1.243 3.879 -18.313 1.00 95.50 91 THR A O 1
ATOM 713 N N . GLU A 1 92 ? -0.975 6.052 -18.814 1.00 97.06 92 GLU A N 1
ATOM 714 C CA . GLU A 1 92 ? -2.080 6.488 -17.952 1.00 97.06 92 GLU A CA 1
ATOM 715 C C . GLU A 1 92 ? -3.406 5.814 -18.345 1.00 97.06 92 GLU A C 1
ATOM 717 O O . GLU A 1 92 ? -4.164 5.378 -17.479 1.00 97.06 92 GLU A O 1
ATOM 722 N N . GLU A 1 93 ? -3.685 5.716 -19.645 1.00 97.56 93 GLU A N 1
ATOM 723 C CA . GLU A 1 93 ? -4.914 5.118 -20.167 1.00 97.56 93 GLU A CA 1
ATOM 724 C C . GLU A 1 93 ? -5.000 3.624 -19.842 1.00 97.56 93 GLU A C 1
ATOM 726 O O . GLU A 1 93 ? -6.032 3.138 -19.376 1.00 97.56 93 GLU A O 1
ATOM 731 N N . GLU A 1 94 ? -3.896 2.900 -20.015 1.00 96.81 94 GLU A N 1
ATOM 732 C CA . GLU A 1 94 ? -3.806 1.485 -19.675 1.00 96.81 94 GLU A CA 1
ATOM 733 C C . GLU A 1 94 ? -4.017 1.250 -18.173 1.00 96.81 94 GLU A C 1
ATOM 735 O O . GLU A 1 94 ? -4.781 0.360 -17.791 1.00 96.81 94 GLU A O 1
ATOM 740 N N . LEU A 1 95 ? -3.377 2.042 -17.305 1.00 97.50 95 LEU A N 1
ATOM 741 C CA . LEU A 1 95 ? -3.549 1.929 -15.853 1.00 97.50 95 LEU A CA 1
ATOM 742 C C . LEU A 1 95 ? -4.983 2.282 -15.429 1.00 97.50 95 LEU A C 1
ATOM 744 O O . LEU A 1 95 ? -5.611 1.539 -14.673 1.00 97.50 95 LEU A O 1
ATOM 748 N N . ARG A 1 96 ? -5.554 3.356 -15.986 1.00 98.31 96 ARG A N 1
ATOM 749 C CA . ARG A 1 96 ? -6.954 3.751 -15.765 1.00 98.31 96 ARG A CA 1
ATOM 750 C C . ARG A 1 96 ? -7.920 2.634 -16.162 1.00 98.31 96 ARG A C 1
ATOM 752 O O . ARG A 1 96 ? -8.829 2.312 -15.397 1.00 98.31 96 ARG A O 1
ATOM 759 N N . ARG A 1 97 ? -7.710 2.003 -17.322 1.00 98.00 97 ARG A N 1
ATOM 760 C CA . ARG A 1 97 ? -8.526 0.875 -17.794 1.00 98.00 97 ARG A CA 1
ATOM 761 C C . ARG A 1 97 ? -8.456 -0.315 -16.838 1.00 98.00 97 ARG A C 1
ATOM 763 O O . ARG A 1 97 ? -9.476 -0.948 -16.580 1.00 98.00 97 ARG A O 1
ATOM 770 N N . ARG A 1 98 ? -7.284 -0.621 -16.282 1.00 97.94 98 ARG A N 1
ATOM 771 C CA . ARG A 1 98 ? -7.132 -1.710 -15.304 1.00 97.94 98 ARG A CA 1
ATOM 772 C C . ARG A 1 98 ? -7.896 -1.441 -14.010 1.00 97.94 98 ARG A C 1
ATOM 774 O O . ARG A 1 98 ? -8.597 -2.333 -13.542 1.00 97.94 98 ARG A O 1
ATOM 781 N N . TYR A 1 99 ? -7.853 -0.214 -13.491 1.00 98.31 99 TYR A N 1
ATOM 782 C CA . TYR A 1 99 ? -8.679 0.174 -12.342 1.00 98.31 99 TYR A CA 1
ATOM 783 C C . TYR A 1 99 ? -10.179 0.087 -12.641 1.00 98.31 99 TYR A C 1
ATOM 785 O O . TYR A 1 99 ? -10.950 -0.360 -11.791 1.00 98.31 99 TYR A O 1
ATOM 793 N N . GLN A 1 100 ? -10.610 0.453 -13.852 1.00 98.06 100 GLN A N 1
ATOM 794 C CA . GLN A 1 100 ? -12.002 0.274 -14.278 1.00 98.06 100 GLN A CA 1
ATOM 795 C C . GLN A 1 100 ? -12.403 -1.208 -14.312 1.00 98.06 100 GLN A C 1
ATOM 797 O O . GLN A 1 100 ? -13.471 -1.552 -13.809 1.00 98.06 100 GLN A O 1
ATOM 802 N N . LEU A 1 101 ? -11.541 -2.089 -14.835 1.00 98.06 101 LEU A N 1
ATOM 803 C CA . LEU A 1 101 ? -11.773 -3.537 -14.836 1.00 98.06 101 LEU A CA 1
ATOM 804 C C . LEU A 1 101 ? -11.864 -4.102 -13.415 1.00 98.06 101 LEU A C 1
ATOM 806 O O . LEU A 1 101 ? -12.799 -4.844 -13.127 1.00 98.06 101 LEU A O 1
ATOM 810 N N . ALA A 1 102 ? -10.957 -3.712 -12.513 1.00 97.88 102 ALA A N 1
ATOM 811 C CA . ALA A 1 102 ? -11.023 -4.124 -11.112 1.00 97.88 102 ALA A CA 1
ATOM 812 C C . ALA A 1 102 ? -12.325 -3.669 -10.450 1.00 97.88 102 ALA A C 1
ATOM 814 O O . ALA A 1 102 ? -13.013 -4.478 -9.836 1.00 97.88 102 ALA A O 1
ATOM 815 N N . ARG A 1 103 ? -12.728 -2.404 -10.634 1.00 97.00 103 ARG A N 1
ATOM 816 C CA . ARG A 1 103 ? -14.003 -1.880 -10.106 1.00 97.00 103 ARG A CA 1
ATOM 817 C C . ARG A 1 103 ? -15.221 -2.616 -10.655 1.00 97.00 103 ARG A C 1
ATOM 819 O O . ARG A 1 103 ? -16.216 -2.710 -9.942 1.00 97.00 103 ARG A O 1
ATOM 826 N N . ALA A 1 104 ? -15.146 -3.107 -11.889 1.00 96.69 104 ALA A N 1
ATOM 827 C CA . ALA A 1 104 ? -16.216 -3.847 -12.546 1.00 96.69 104 ALA A CA 1
ATOM 828 C C . ALA A 1 104 ? -16.278 -5.331 -12.145 1.00 96.69 104 ALA A C 1
ATOM 830 O O . ALA A 1 104 ? -17.247 -6.002 -12.504 1.00 96.69 104 ALA A O 1
ATOM 831 N N . GLN A 1 105 ? -15.294 -5.855 -11.401 1.00 96.94 105 GLN A N 1
ATOM 832 C CA . GLN A 1 105 ? -15.342 -7.228 -10.896 1.00 96.94 105 GLN A CA 1
ATOM 833 C C . GLN A 1 105 ? -16.611 -7.416 -10.049 1.00 96.94 105 GLN A C 1
ATOM 835 O O . GLN A 1 105 ? -16.747 -6.745 -9.023 1.00 96.94 105 GLN A O 1
ATOM 840 N N . PRO A 1 106 ? -17.544 -8.322 -10.415 1.00 95.19 106 PRO A N 1
ATOM 841 C CA . PRO A 1 106 ? -18.868 -8.365 -9.791 1.00 95.19 106 PRO A CA 1
ATOM 842 C C . PRO A 1 106 ? -18.835 -8.553 -8.273 1.00 95.19 106 PRO A C 1
ATOM 844 O O . PRO A 1 106 ? -19.661 -7.998 -7.553 1.00 95.19 106 PRO A O 1
ATOM 847 N N . GLY A 1 107 ? -17.881 -9.345 -7.777 1.00 95.50 107 GLY A N 1
ATOM 848 C CA . GLY A 1 107 ? -17.700 -9.565 -6.346 1.00 95.50 107 GLY A CA 1
ATOM 849 C C . GLY A 1 107 ? -17.214 -8.318 -5.604 1.00 95.50 107 GLY A C 1
ATOM 850 O O . GLY A 1 107 ? -17.773 -7.969 -4.566 1.00 95.50 107 GLY A O 1
ATOM 851 N N . TYR A 1 108 ? -16.237 -7.609 -6.170 1.00 97.06 108 TYR A N 1
ATOM 852 C CA . TYR A 1 108 ? -15.713 -6.371 -5.597 1.00 97.06 108 TYR A CA 1
ATOM 853 C C . TYR A 1 108 ? -16.712 -5.210 -5.695 1.00 97.06 108 TYR A C 1
ATOM 855 O O . TYR A 1 108 ? -16.866 -4.447 -4.743 1.00 97.06 108 TYR A O 1
ATOM 863 N N . ALA A 1 109 ? -17.452 -5.104 -6.802 1.00 96.06 109 ALA A N 1
ATOM 864 C CA . ALA A 1 109 ? -18.519 -4.119 -6.963 1.00 96.06 109 ALA A CA 1
ATOM 865 C C . ALA A 1 109 ? -19.570 -4.245 -5.846 1.00 96.06 109 ALA A C 1
ATOM 867 O O . ALA A 1 109 ? -19.868 -3.259 -5.179 1.00 96.06 109 ALA A O 1
ATOM 868 N N . ARG A 1 110 ? -20.039 -5.470 -5.557 1.00 94.62 110 ARG A N 1
ATOM 869 C CA . ARG A 1 110 ? -20.964 -5.728 -4.437 1.00 94.62 110 ARG A CA 1
ATOM 870 C C . ARG A 1 110 ? -20.359 -5.418 -3.071 1.00 94.62 110 ARG A C 1
ATOM 872 O O . ARG A 1 110 ? -21.066 -4.954 -2.184 1.00 94.62 110 ARG A O 1
ATOM 879 N N . LEU A 1 111 ? -19.070 -5.699 -2.875 1.00 95.94 111 LEU A N 1
ATOM 880 C CA . LEU A 1 111 ? -18.383 -5.391 -1.620 1.00 95.94 111 LEU A CA 1
ATOM 881 C C . LEU A 1 111 ? -18.383 -3.881 -1.346 1.00 95.94 111 LEU A C 1
ATOM 883 O O . LEU A 1 111 ? -18.696 -3.464 -0.235 1.00 95.94 111 LEU A O 1
ATOM 887 N N . ARG A 1 112 ? -18.097 -3.066 -2.366 1.00 95.25 112 ARG A N 1
ATOM 888 C CA . ARG A 1 112 ? -18.066 -1.595 -2.274 1.00 95.25 112 ARG A CA 1
ATOM 889 C C . ARG A 1 112 ? -19.412 -0.961 -1.924 1.00 95.25 112 ARG A C 1
ATOM 891 O O . ARG A 1 112 ? -19.442 0.150 -1.407 1.00 95.25 112 ARG A O 1
ATOM 898 N N . GLU A 1 113 ? -20.516 -1.651 -2.192 1.00 93.31 113 GLU A N 1
ATOM 899 C CA . GLU A 1 113 ? -21.860 -1.205 -1.807 1.00 93.31 113 GLU A CA 1
ATOM 900 C C . GLU A 1 113 ? -22.162 -1.427 -0.317 1.00 93.31 113 GLU A C 1
ATOM 902 O O . GLU A 1 113 ? -23.136 -0.879 0.190 1.00 93.31 113 GLU A O 1
ATOM 907 N N . ARG A 1 114 ? -21.373 -2.252 0.384 1.00 92.12 114 ARG A N 1
ATOM 908 C CA . ARG A 1 114 ? -21.683 -2.719 1.749 1.00 92.12 114 ARG A CA 1
ATOM 909 C C . ARG A 1 114 ? -20.597 -2.417 2.771 1.00 92.12 114 ARG A C 1
ATOM 911 O O . ARG A 1 114 ? -20.906 -2.245 3.945 1.00 92.12 114 ARG A O 1
ATOM 918 N N . ALA A 1 115 ? -19.348 -2.359 2.325 1.00 95.31 115 ALA A N 1
ATOM 919 C CA . ALA A 1 115 ? -18.187 -2.115 3.158 1.00 95.31 115 ALA A CA 1
ATOM 920 C C . ALA A 1 115 ? -17.532 -0.788 2.783 1.00 95.31 115 ALA A C 1
ATOM 922 O O . ALA A 1 115 ? -17.417 -0.443 1.603 1.00 95.31 115 ALA A O 1
ATOM 923 N N . GLN A 1 116 ? -17.001 -0.094 3.784 1.00 95.94 116 GLN A N 1
ATOM 924 C CA . GLN A 1 116 ? -16.071 0.990 3.523 1.00 95.94 116 GLN A CA 1
ATOM 925 C C . GLN A 1 116 ? -14.763 0.401 2.990 1.00 95.94 116 GLN A C 1
ATOM 927 O O . GLN A 1 116 ? -14.125 -0.412 3.660 1.00 95.94 116 GLN A O 1
ATOM 932 N N . VAL A 1 117 ? -14.344 0.832 1.802 1.00 97.50 117 VAL A N 1
ATOM 933 C CA . VAL A 1 117 ? -13.075 0.400 1.213 1.00 97.50 117 VAL A CA 1
ATOM 934 C C . VAL A 1 117 ? -11.977 1.407 1.529 1.00 97.50 117 VAL A C 1
ATOM 936 O O . VAL A 1 117 ? -12.098 2.597 1.250 1.00 97.50 117 VAL A O 1
ATOM 939 N N . LEU A 1 118 ? -10.899 0.909 2.123 1.00 97.69 118 LEU A N 1
ATOM 940 C CA . LEU A 1 118 ? -9.655 1.624 2.378 1.00 97.69 118 LEU A CA 1
ATOM 941 C C . LEU A 1 118 ? -8.536 0.975 1.565 1.00 97.69 118 LEU A C 1
ATOM 943 O O . LEU A 1 118 ? -8.686 -0.150 1.083 1.00 97.69 118 LEU A O 1
ATOM 947 N N . GLY A 1 119 ? -7.386 1.635 1.456 1.00 97.50 119 GLY A N 1
ATOM 948 C CA . GLY A 1 119 ? -6.261 0.978 0.813 1.00 97.50 119 GLY A CA 1
ATOM 949 C C . GLY A 1 119 ? -4.972 1.764 0.716 1.00 97.50 119 GLY A C 1
ATOM 950 O O . GLY A 1 119 ? -4.971 2.997 0.742 1.00 97.50 119 GLY A O 1
ATOM 951 N N . THR A 1 120 ? -3.899 1.006 0.540 1.00 98.12 120 THR A N 1
ATOM 952 C CA . THR A 1 120 ? -2.615 1.435 -0.018 1.00 98.12 120 THR A CA 1
ATOM 953 C C . THR A 1 120 ? -2.346 0.655 -1.316 1.00 98.12 120 THR A C 1
ATOM 955 O O . THR A 1 120 ? -3.187 -0.140 -1.744 1.00 98.12 120 THR A O 1
ATOM 958 N N . TRP A 1 121 ? -1.227 0.918 -1.979 1.00 97.38 121 TRP A N 1
ATOM 959 C CA . TRP A 1 121 ? -0.797 0.226 -3.201 1.00 97.38 121 TRP A CA 1
ATOM 960 C C . TRP A 1 121 ? 0.383 -0.708 -2.951 1.00 97.38 121 TRP A C 1
ATOM 962 O O . TRP A 1 121 ? 1.029 -0.588 -1.916 1.00 97.38 121 TRP A O 1
ATOM 972 N N . ASP A 1 122 ? 0.712 -1.552 -3.929 1.00 96.62 122 ASP A N 1
ATOM 973 C CA . ASP A 1 122 ? 2.066 -2.105 -4.063 1.00 96.62 122 ASP A CA 1
ATOM 974 C C . ASP A 1 122 ? 2.667 -1.798 -5.453 1.00 96.62 122 ASP A C 1
ATOM 976 O O . ASP A 1 122 ? 2.190 -0.882 -6.132 1.00 96.62 122 ASP A O 1
ATOM 980 N N . ASP A 1 123 ? 3.759 -2.447 -5.869 1.00 92.81 123 ASP A N 1
ATOM 981 C CA . ASP A 1 123 ? 4.522 -2.058 -7.068 1.00 92.81 123 ASP A CA 1
ATOM 982 C C . ASP A 1 123 ? 3.704 -2.100 -8.358 1.00 92.81 123 ASP A C 1
ATOM 984 O O . ASP A 1 123 ? 3.840 -1.207 -9.208 1.00 92.81 123 ASP A O 1
ATOM 988 N N . HIS A 1 124 ? 2.842 -3.101 -8.515 1.00 95.62 124 HIS A N 1
ATOM 989 C CA . HIS A 1 124 ? 2.066 -3.242 -9.732 1.00 95.62 124 HIS A CA 1
ATOM 990 C C . HIS A 1 124 ? 1.054 -2.100 -9.912 1.00 95.62 124 HIS A C 1
ATOM 992 O O . HIS A 1 124 ? 0.924 -1.579 -11.021 1.00 95.62 124 HIS A O 1
ATOM 998 N N . ASP A 1 125 ? 0.384 -1.662 -8.844 1.00 93.50 125 ASP A N 1
ATOM 999 C CA . ASP A 1 125 ? -0.510 -0.491 -8.848 1.00 93.50 125 ASP A CA 1
ATOM 1000 C C . ASP A 1 125 ? 0.252 0.828 -8.994 1.00 93.50 125 ASP A C 1
ATOM 1002 O O . ASP A 1 125 ? -0.235 1.783 -9.609 1.00 93.50 125 ASP A O 1
ATOM 1006 N N . TYR A 1 126 ? 1.437 0.883 -8.375 1.00 96.06 126 TYR A N 1
ATOM 1007 C CA . TYR A 1 126 ? 2.335 2.029 -8.394 1.00 96.06 126 TYR A CA 1
ATOM 1008 C C . TYR A 1 126 ? 2.864 2.282 -9.811 1.00 96.06 126 TYR A C 1
ATOM 1010 O O . TYR A 1 126 ? 3.062 3.432 -10.206 1.00 96.06 126 TYR A O 1
ATOM 1018 N N . GLY A 1 127 ? 2.987 1.216 -10.609 1.00 91.56 127 GLY A N 1
ATOM 1019 C CA . GLY A 1 127 ? 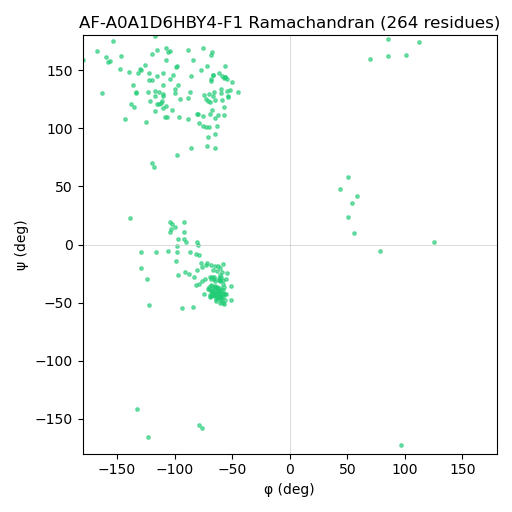3.056 1.272 -12.068 1.00 91.56 127 GLY A CA 1
ATOM 1020 C C . GLY A 1 127 ? 4.272 0.587 -12.686 1.00 91.56 127 GLY A C 1
ATOM 1021 O O . GLY A 1 127 ? 4.423 0.640 -13.908 1.00 91.56 127 GLY A O 1
ATOM 1022 N N . LEU A 1 128 ? 5.142 -0.032 -11.885 1.00 92.94 128 LEU A N 1
ATOM 1023 C CA . LEU A 1 128 ? 6.285 -0.811 -12.361 1.00 92.94 128 LEU A CA 1
ATOM 1024 C C . LEU A 1 128 ? 6.811 -1.718 -11.243 1.00 92.94 128 LEU A C 1
ATOM 1026 O O . LEU A 1 128 ? 7.110 -1.222 -10.160 1.00 92.94 128 LEU A O 1
ATOM 1030 N N . ASN A 1 129 ? 7.000 -3.004 -11.556 1.00 91.06 129 ASN A N 1
ATOM 1031 C CA . ASN A 1 129 ? 7.580 -4.002 -10.652 1.00 91.06 129 ASN A CA 1
ATOM 1032 C C . ASN A 1 129 ? 8.835 -3.485 -9.920 1.00 91.06 129 ASN A C 1
ATOM 1034 O O . ASN A 1 129 ? 9.755 -2.964 -10.560 1.00 91.06 129 ASN A O 1
ATOM 1038 N N . ASP A 1 130 ? 8.871 -3.664 -8.600 1.00 91.56 130 ASP A N 1
ATOM 1039 C CA . ASP A 1 130 ? 9.906 -3.217 -7.657 1.00 91.56 130 ASP A CA 1
ATOM 1040 C C . ASP A 1 130 ? 10.219 -1.708 -7.650 1.00 91.56 130 ASP A C 1
ATOM 1042 O O . ASP A 1 130 ? 11.217 -1.300 -7.042 1.00 91.56 130 ASP A O 1
ATOM 1046 N N . ALA A 1 131 ? 9.440 -0.858 -8.323 1.00 93.38 131 ALA A N 1
ATOM 1047 C CA . ALA A 1 131 ? 9.763 0.560 -8.419 1.00 93.38 131 ALA A CA 1
ATOM 1048 C C . ALA A 1 131 ? 9.542 1.305 -7.093 1.00 93.38 131 ALA A C 1
ATOM 1050 O O . ALA A 1 131 ? 8.736 0.920 -6.242 1.00 93.38 131 ALA A O 1
ATOM 1051 N N . GLY A 1 132 ? 10.292 2.390 -6.925 1.00 95.25 132 GLY A N 1
ATOM 1052 C CA . GLY A 1 132 ? 10.218 3.305 -5.794 1.00 95.25 132 GLY A CA 1
ATOM 1053 C C . GLY A 1 132 ? 10.172 4.758 -6.252 1.00 95.25 132 GLY A C 1
ATOM 1054 O O . GLY A 1 132 ? 9.526 5.119 -7.244 1.00 95.25 132 GLY A O 1
ATOM 1055 N N . LYS A 1 133 ? 10.858 5.638 -5.527 1.00 96.31 133 LYS A N 1
ATOM 1056 C CA . LYS A 1 133 ? 10.788 7.086 -5.754 1.00 96.31 133 LYS A CA 1
ATOM 1057 C C . LYS A 1 133 ? 11.250 7.532 -7.145 1.00 96.31 133 LYS A C 1
ATOM 1059 O O . LYS A 1 133 ? 10.891 8.639 -7.549 1.00 96.31 133 LYS A O 1
ATOM 1064 N N . GLU A 1 134 ? 12.021 6.710 -7.853 1.00 94.56 134 GLU A N 1
ATOM 1065 C CA . GLU A 1 134 ? 12.541 6.953 -9.200 1.00 94.56 134 GLU A CA 1
ATOM 1066 C C . GLU A 1 134 ? 11.484 6.871 -10.311 1.00 94.56 134 GLU A C 1
ATOM 1068 O O . GLU A 1 134 ? 11.727 7.354 -11.418 1.00 94.56 134 GLU A O 1
ATOM 1073 N N . LEU A 1 135 ? 10.308 6.293 -10.041 1.00 95.12 135 LEU A N 1
ATOM 1074 C CA . LEU A 1 135 ? 9.248 6.185 -11.038 1.00 95.12 135 LEU A CA 1
ATOM 1075 C C . LEU A 1 135 ? 8.674 7.567 -11.387 1.00 95.12 135 LEU A C 1
ATOM 1077 O O . LEU A 1 135 ? 8.017 8.214 -10.570 1.00 95.12 135 LEU A O 1
ATOM 1081 N N . SER A 1 136 ? 8.852 7.998 -12.635 1.00 94.38 136 SER A N 1
ATOM 1082 C CA . SER A 1 136 ? 8.359 9.296 -13.120 1.00 94.38 136 SER A CA 1
ATOM 1083 C C . SER A 1 136 ? 6.827 9.403 -13.127 1.00 94.38 136 SER A C 1
ATOM 1085 O O . SER A 1 136 ? 6.282 10.479 -12.892 1.00 94.38 136 SER A O 1
ATOM 1087 N N . GLY A 1 137 ? 6.122 8.289 -13.349 1.00 95.25 137 GLY A N 1
ATOM 1088 C CA . GLY A 1 137 ? 4.657 8.222 -13.428 1.00 95.25 137 GLY A CA 1
ATOM 1089 C C . GLY A 1 137 ? 3.912 8.216 -12.086 1.00 95.25 137 GLY A C 1
ATOM 1090 O O . GLY A 1 137 ? 2.682 8.194 -12.083 1.00 95.25 137 GLY A O 1
ATOM 1091 N N . LYS A 1 138 ? 4.611 8.256 -10.943 1.00 96.50 138 LYS A N 1
ATOM 1092 C CA . LYS A 1 138 ? 4.012 8.026 -9.614 1.00 96.50 138 LYS A CA 1
ATOM 1093 C C . LYS A 1 138 ? 2.901 9.002 -9.214 1.00 96.50 138 LYS A C 1
ATOM 1095 O O . LYS A 1 138 ? 1.969 8.618 -8.519 1.00 96.50 138 LYS A O 1
ATOM 1100 N N . VAL A 1 139 ? 2.953 10.252 -9.686 1.00 97.44 139 VAL A N 1
ATOM 1101 C CA . VAL A 1 139 ? 1.898 11.253 -9.423 1.00 97.44 139 VAL A CA 1
ATOM 1102 C C . VAL A 1 139 ? 0.596 10.880 -10.138 1.00 97.44 139 VAL A C 1
ATOM 1104 O O . VAL A 1 139 ? -0.491 11.006 -9.574 1.00 97.44 139 VAL A O 1
ATOM 1107 N N . ILE A 1 140 ? 0.700 10.377 -11.372 1.00 97.69 140 ILE A N 1
ATOM 1108 C CA . ILE A 1 140 ? -0.452 9.899 -12.144 1.00 97.69 140 ILE A CA 1
ATOM 1109 C C . ILE A 1 140 ? -1.016 8.632 -11.495 1.00 97.69 140 ILE A C 1
ATOM 1111 O O . ILE A 1 140 ? -2.230 8.540 -11.308 1.00 97.69 140 ILE A O 1
ATOM 1115 N N . ALA A 1 141 ? -0.148 7.696 -11.099 1.00 97.88 141 ALA A N 1
ATOM 1116 C CA . ALA A 1 141 ? -0.554 6.492 -10.378 1.00 97.88 141 ALA A CA 1
ATOM 1117 C C . ALA A 1 141 ? -1.287 6.834 -9.068 1.00 97.88 141 ALA A C 1
ATOM 1119 O O . ALA A 1 141 ? -2.344 6.267 -8.805 1.00 97.88 141 ALA A O 1
ATOM 1120 N N . GLN A 1 142 ? -0.800 7.821 -8.297 1.00 98.44 142 GLN A N 1
ATOM 1121 C CA . GLN A 1 142 ? -1.447 8.293 -7.060 1.00 98.44 142 GLN A CA 1
ATOM 1122 C C . GLN A 1 142 ? -2.861 8.776 -7.314 1.00 98.44 142 GLN A C 1
ATOM 1124 O O . GLN A 1 142 ? -3.787 8.341 -6.634 1.00 98.44 142 GLN A O 1
ATOM 1129 N N . ARG A 1 143 ? -3.041 9.643 -8.311 1.00 98.44 143 ARG A N 1
ATOM 1130 C CA . ARG A 1 143 ? -4.368 10.140 -8.673 1.00 98.44 143 ARG A CA 1
ATOM 1131 C C . ARG A 1 143 ? -5.312 8.987 -9.013 1.00 98.44 143 ARG A C 1
ATOM 1133 O O . ARG A 1 143 ? -6.386 8.903 -8.433 1.00 98.44 143 ARG A O 1
ATOM 1140 N N . LEU A 1 144 ? -4.893 8.079 -9.895 1.00 98.50 144 LEU A N 1
ATOM 1141 C CA . LEU A 1 144 ? -5.736 6.962 -10.331 1.00 98.50 144 LEU A CA 1
ATOM 1142 C C . LEU A 1 144 ? -6.067 5.984 -9.196 1.00 98.50 144 LEU A C 1
ATOM 1144 O O . LEU A 1 144 ? -7.195 5.503 -9.125 1.00 98.50 144 LEU A O 1
ATOM 1148 N N . MET A 1 145 ? -5.119 5.721 -8.296 1.00 98.19 145 MET A N 1
ATOM 1149 C CA . MET A 1 145 ? -5.341 4.883 -7.119 1.00 98.19 145 MET A CA 1
ATOM 1150 C C . MET A 1 145 ? -6.333 5.530 -6.138 1.00 98.19 145 MET A C 1
ATOM 1152 O O . MET A 1 145 ? -7.236 4.871 -5.624 1.00 98.19 145 MET A O 1
ATOM 1156 N N . LEU A 1 146 ? -6.215 6.838 -5.896 1.00 98.50 146 LEU A N 1
ATOM 1157 C CA . LEU A 1 146 ? -7.155 7.563 -5.037 1.00 98.50 146 LEU A CA 1
ATOM 1158 C C . LEU A 1 146 ? -8.555 7.648 -5.663 1.00 98.50 146 LEU A C 1
ATOM 1160 O O . LEU A 1 146 ? -9.545 7.498 -4.951 1.00 98.50 146 LEU A O 1
ATOM 1164 N N . ASP A 1 147 ? -8.653 7.791 -6.986 1.00 98.25 147 ASP A N 1
ATOM 1165 C CA . ASP A 1 147 ? -9.926 7.695 -7.709 1.00 98.25 147 ASP A CA 1
ATOM 1166 C C . ASP A 1 147 ? -10.516 6.276 -7.612 1.00 98.25 147 ASP A C 1
ATOM 1168 O O . ASP A 1 147 ? -11.720 6.105 -7.415 1.00 98.25 147 ASP A O 1
ATOM 1172 N N . PHE A 1 148 ? -9.677 5.237 -7.692 1.00 98.00 148 PHE A N 1
ATOM 1173 C CA . PHE A 1 148 ? -10.093 3.845 -7.515 1.00 98.00 148 PHE A CA 1
ATOM 1174 C C . PHE A 1 148 ? -10.689 3.576 -6.128 1.00 98.00 148 PHE A C 1
ATOM 1176 O O . PHE A 1 148 ? -11.670 2.831 -6.040 1.00 98.00 148 PHE A O 1
ATOM 1183 N N . LEU A 1 149 ? -10.142 4.200 -5.082 1.00 97.56 149 LEU A N 1
ATOM 1184 C CA . LEU A 1 149 ? -10.631 4.113 -3.703 1.00 97.56 149 LEU A CA 1
ATOM 1185 C C . LEU A 1 149 ? -11.826 5.033 -3.395 1.00 97.56 149 LEU A C 1
ATOM 1187 O O . LEU A 1 149 ? -12.271 5.063 -2.251 1.00 97.56 149 LEU A O 1
ATOM 1191 N N . ASP A 1 150 ? -12.339 5.784 -4.377 1.00 96.69 150 ASP A N 1
ATOM 1192 C CA . ASP A 1 150 ? -13.360 6.819 -4.158 1.00 96.69 150 ASP A CA 1
ATOM 1193 C C . ASP A 1 150 ? -12.929 7.853 -3.086 1.00 96.69 150 ASP A C 1
ATOM 1195 O O . ASP A 1 150 ? -13.740 8.334 -2.289 1.00 96.69 150 ASP A O 1
ATOM 1199 N N . GLU A 1 151 ? -11.633 8.190 -3.032 1.00 97.06 151 GLU A N 1
ATOM 1200 C CA . GLU A 1 151 ? -11.102 9.155 -2.067 1.00 97.06 151 GLU A CA 1
ATOM 1201 C C . GLU A 1 151 ? -11.677 10.561 -2.342 1.00 97.06 151 GLU A C 1
ATOM 1203 O O . GLU A 1 151 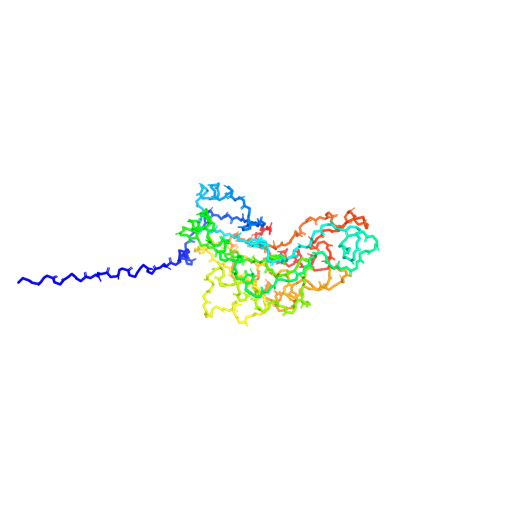? -11.597 11.024 -3.485 1.00 97.06 151 GLU A O 1
ATOM 1208 N N . PRO A 1 152 ? -12.190 11.288 -1.329 1.00 95.94 152 PRO A N 1
ATOM 1209 C CA . PRO A 1 152 ? -12.756 12.625 -1.517 1.00 95.94 152 PRO A CA 1
ATOM 1210 C C . PRO A 1 152 ? -11.791 13.620 -2.172 1.00 95.94 152 PRO A C 1
ATOM 1212 O O . PRO A 1 152 ? -10.592 13.612 -1.887 1.00 95.94 152 PRO A O 1
ATOM 1215 N N . GLU A 1 153 ? -12.318 14.513 -3.014 1.00 94.62 153 GLU A N 1
ATOM 1216 C CA . GLU A 1 153 ? -11.528 15.521 -3.744 1.00 94.62 153 GLU A CA 1
ATOM 1217 C C . GLU A 1 153 ? -10.778 16.500 -2.824 1.00 94.62 153 GLU A C 1
ATOM 1219 O O . GLU A 1 153 ? -9.684 16.968 -3.139 1.00 94.62 153 GLU A O 1
ATOM 1224 N N . ASP A 1 154 ? -11.327 16.793 -1.648 1.00 95.12 154 ASP A N 1
ATOM 1225 C CA . ASP A 1 154 ? -10.734 17.701 -0.669 1.00 95.12 154 ASP A CA 1
ATOM 1226 C C . ASP A 1 154 ? -9.727 17.023 0.279 1.00 95.12 154 ASP A C 1
ATOM 1228 O O . ASP A 1 154 ? -9.026 17.725 1.026 1.00 95.12 154 ASP A O 1
ATOM 1232 N N . SER A 1 155 ? -9.602 15.691 0.207 1.00 96.12 155 SER A N 1
ATOM 1233 C CA . SER A 1 155 ? -8.760 14.873 1.081 1.00 96.12 155 SER A CA 1
ATOM 1234 C C . SER A 1 155 ? -7.301 15.323 1.105 1.00 96.12 155 SER A C 1
ATOM 1236 O O . SER A 1 155 ? -6.691 15.660 0.086 1.00 96.12 155 SER A O 1
ATOM 1238 N N . LYS A 1 156 ? -6.683 15.237 2.290 1.00 95.12 156 LYS A N 1
ATOM 1239 C CA . LYS A 1 156 ? -5.240 15.464 2.464 1.00 95.12 156 LYS A CA 1
ATOM 1240 C C . LYS A 1 156 ? -4.403 14.508 1.607 1.00 95.12 156 LYS A C 1
ATOM 1242 O O . LYS A 1 156 ? -3.351 14.918 1.122 1.00 95.12 156 LYS A O 1
ATOM 1247 N N . ARG A 1 157 ? -4.893 13.289 1.337 1.00 96.62 157 ARG A N 1
ATOM 1248 C CA . ARG A 1 157 ? -4.204 12.296 0.491 1.00 96.62 157 ARG A CA 1
ATOM 1249 C C . ARG A 1 157 ? -3.990 12.786 -0.944 1.00 96.62 157 ARG A C 1
ATOM 1251 O O . ARG A 1 157 ? -3.001 12.421 -1.567 1.00 96.62 157 ARG A O 1
ATOM 1258 N N . ARG A 1 158 ? -4.865 13.662 -1.454 1.00 97.31 158 ARG A N 1
ATOM 1259 C CA . ARG A 1 158 ? -4.724 14.284 -2.786 1.00 97.31 158 ARG A CA 1
ATOM 1260 C C . ARG A 1 158 ? -3.724 15.449 -2.815 1.00 97.31 158 ARG A C 1
ATOM 1262 O O . ARG A 1 158 ? -3.394 15.939 -3.888 1.00 97.31 158 ARG A O 1
ATOM 1269 N N . LYS A 1 159 ? -3.242 15.897 -1.650 1.00 95.94 159 LYS A N 1
ATOM 1270 C CA . LYS A 1 159 ? -2.339 17.054 -1.483 1.00 95.94 159 LYS A CA 1
ATOM 1271 C C . LYS A 1 159 ? -0.964 16.674 -0.927 1.00 95.94 159 LYS A C 1
ATOM 1273 O O . LYS A 1 159 ? -0.092 17.532 -0.832 1.00 95.94 159 LYS A O 1
ATOM 1278 N N . GLN A 1 160 ? -0.773 15.417 -0.535 1.00 97.00 160 GLN A N 1
ATOM 1279 C CA . GLN A 1 160 ? 0.487 14.905 -0.003 1.00 97.00 160 GLN A CA 1
ATOM 1280 C C . GLN A 1 160 ? 1.210 14.028 -1.035 1.00 97.00 160 GLN A C 1
ATOM 1282 O O . GLN A 1 160 ? 0.623 13.577 -2.017 1.00 97.00 160 GLN A O 1
ATOM 1287 N N . ALA A 1 161 ? 2.485 13.754 -0.779 1.00 98.00 161 ALA A N 1
ATOM 1288 C CA . ALA A 1 161 ? 3.301 12.835 -1.559 1.00 98.00 161 ALA A CA 1
ATOM 1289 C C . ALA A 1 161 ? 3.158 11.402 -1.015 1.00 98.00 161 ALA A C 1
ATOM 1291 O O . ALA A 1 161 ? 3.692 11.117 0.057 1.00 98.00 161 ALA A O 1
ATOM 1292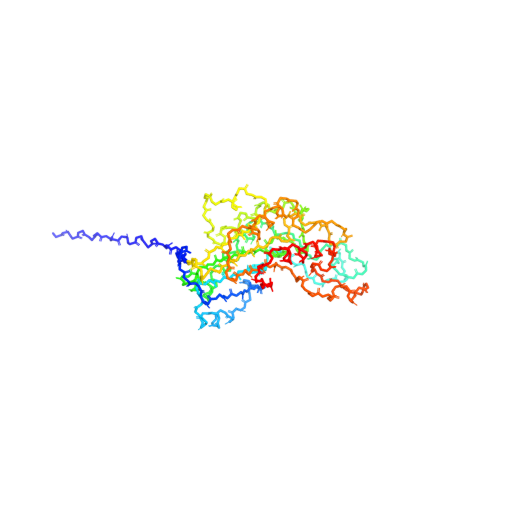 N N . GLY A 1 162 ? 2.466 10.526 -1.747 1.00 97.94 162 GLY A N 1
ATOM 1293 C CA . GLY A 1 162 ? 2.171 9.147 -1.343 1.00 97.94 162 GLY A CA 1
ATOM 1294 C C . GLY A 1 162 ? 0.749 8.946 -0.811 1.00 97.94 162 GLY A C 1
ATOM 1295 O O . GLY A 1 162 ? 0.048 9.893 -0.448 1.00 97.94 162 GLY A O 1
ATOM 1296 N N . VAL A 1 163 ? 0.306 7.691 -0.754 1.00 98.12 163 VAL A N 1
ATOM 1297 C CA . VAL A 1 163 ? -1.081 7.309 -0.427 1.00 98.12 163 VAL A CA 1
ATOM 1298 C C . VAL A 1 163 ? -1.300 6.933 1.040 1.00 98.12 163 VAL A C 1
ATOM 1300 O O . VAL A 1 163 ? -2.410 6.537 1.391 1.00 98.12 163 VAL A O 1
ATOM 1303 N N . TYR A 1 164 ? -0.301 7.071 1.911 1.00 98.50 164 TYR A N 1
ATOM 1304 C CA . TYR A 1 164 ? -0.426 6.710 3.327 1.00 98.50 164 TYR A CA 1
ATOM 1305 C C . TYR A 1 164 ? -1.553 7.475 4.039 1.00 98.50 164 TYR A C 1
ATOM 1307 O O . TYR A 1 164 ? -1.830 8.638 3.736 1.00 98.50 164 TYR A O 1
ATOM 1315 N N . ALA A 1 165 ? -2.229 6.816 4.978 1.00 97.94 165 ALA A N 1
ATOM 1316 C CA . ALA A 1 165 ? -3.392 7.376 5.663 1.00 97.94 165 ALA A CA 1
ATOM 1317 C C . ALA A 1 165 ? -3.665 6.678 6.996 1.00 97.94 165 ALA A C 1
ATOM 1319 O O . ALA A 1 165 ? -3.222 5.553 7.219 1.00 97.94 165 ALA A O 1
ATOM 1320 N N . SER A 1 166 ? -4.432 7.329 7.869 1.00 97.06 166 SER A N 1
ATOM 1321 C CA . SER A 1 166 ? -4.947 6.724 9.094 1.00 97.06 166 SER A CA 1
ATOM 1322 C C . SER A 1 166 ? -6.455 6.927 9.216 1.00 97.06 166 SER A C 1
ATOM 1324 O O . SER A 1 166 ? -7.019 7.908 8.725 1.00 97.06 166 SER A O 1
ATOM 1326 N N . TYR A 1 167 ? -7.109 5.973 9.869 1.00 95.62 167 TYR A N 1
ATOM 1327 C CA . TYR A 1 167 ? -8.545 5.945 10.112 1.00 95.62 167 TYR A CA 1
ATOM 1328 C C . TYR A 1 167 ? -8.779 5.517 11.558 1.00 95.62 167 TYR A C 1
ATOM 1330 O O . TYR A 1 167 ? -8.123 4.597 12.043 1.00 95.62 167 TYR A O 1
ATOM 1338 N N . MET A 1 168 ? -9.702 6.183 12.244 1.00 95.50 168 MET A N 1
ATOM 1339 C CA . MET A 1 168 ? -10.137 5.821 13.590 1.00 95.50 168 MET A CA 1
ATOM 1340 C C . MET A 1 168 ? -11.615 5.455 13.528 1.00 95.50 168 MET A C 1
ATOM 1342 O O . MET A 1 168 ? -12.399 6.202 12.944 1.00 95.50 168 MET A O 1
ATOM 1346 N N . PHE A 1 169 ? -11.969 4.323 14.123 1.00 95.50 169 PHE A N 1
ATOM 1347 C CA . PHE A 1 169 ? -13.334 3.818 14.184 1.00 95.50 169 PHE A CA 1
ATOM 1348 C C . PHE A 1 169 ? -13.770 3.615 15.626 1.00 95.50 169 PHE A C 1
ATOM 1350 O O . PHE A 1 169 ? -13.000 3.096 16.434 1.00 95.50 169 PHE A O 1
ATOM 1357 N N . GLY A 1 170 ? -15.031 3.929 15.907 1.00 94.56 170 GLY A N 1
ATOM 1358 C CA . GLY A 1 170 ? -15.673 3.652 17.184 1.00 94.56 170 GLY A CA 1
ATOM 1359 C C . GLY A 1 170 ? -15.428 4.727 18.250 1.00 94.56 170 GLY A C 1
ATOM 1360 O O . GLY A 1 170 ? -14.501 5.536 18.148 1.00 94.56 170 GLY A O 1
ATOM 1361 N N . PRO A 1 171 ? -16.263 4.740 19.302 1.00 93.25 171 PRO A N 1
ATOM 1362 C CA . PRO A 1 171 ? -16.131 5.668 20.411 1.00 93.25 171 PRO A CA 1
ATOM 1363 C C . PRO A 1 171 ? -14.971 5.263 21.327 1.00 93.25 171 PRO A C 1
ATOM 1365 O O . PRO A 1 171 ? -14.439 4.152 21.250 1.00 93.25 171 PRO A O 1
ATOM 1368 N N . GLU A 1 172 ? -14.608 6.161 22.239 1.00 91.94 172 GLU A N 1
ATOM 1369 C CA . GLU A 1 172 ? -13.636 5.892 23.302 1.00 91.94 172 GLU A CA 1
ATOM 1370 C C . GLU A 1 172 ? -13.949 4.589 24.064 1.00 91.94 172 GLU A C 1
ATOM 1372 O O . GLU A 1 172 ? -15.114 4.253 24.287 1.00 91.94 172 GLU A O 1
ATOM 1377 N N . GLY A 1 173 ? -12.913 3.814 24.401 1.00 92.44 173 GLY A N 1
ATOM 1378 C CA . GLY A 1 173 ? -13.043 2.474 24.988 1.00 92.44 173 GLY A CA 1
ATOM 1379 C C . GLY A 1 173 ? -13.382 1.355 23.991 1.00 92.44 173 GLY A C 1
ATOM 1380 O O . GLY A 1 173 ? -13.433 0.188 24.376 1.00 92.44 173 GLY A O 1
ATOM 1381 N N . LYS A 1 174 ? -13.643 1.677 22.714 1.00 94.56 174 LYS A N 1
ATOM 1382 C CA . LYS A 1 174 ? -13.880 0.712 21.617 1.00 94.56 174 LYS A CA 1
ATOM 1383 C C . LYS A 1 174 ? -13.185 1.121 20.314 1.00 94.56 174 LYS A C 1
ATOM 1385 O O . LYS A 1 174 ? -13.615 0.735 19.226 1.00 94.56 174 LYS A O 1
ATOM 1390 N N . ARG A 1 175 ? -12.140 1.942 20.424 1.00 94.81 175 ARG A N 1
ATOM 1391 C CA . ARG A 1 175 ? -11.450 2.530 19.276 1.00 94.81 175 ARG A CA 1
ATOM 1392 C C . ARG A 1 175 ? -10.577 1.508 18.562 1.00 94.81 175 ARG A C 1
ATOM 1394 O O . ARG A 1 175 ? -9.706 0.899 19.182 1.00 94.81 175 ARG A O 1
ATOM 1401 N N . VAL A 1 176 ? -10.748 1.407 17.248 1.00 95.75 176 VAL A N 1
ATOM 1402 C CA . VAL A 1 176 ? -9.837 0.689 16.350 1.00 95.75 176 VAL A CA 1
ATOM 1403 C C . VAL A 1 176 ? -9.200 1.695 15.404 1.00 95.75 176 VAL A C 1
ATOM 1405 O O . VAL A 1 176 ? -9.896 2.373 14.644 1.00 95.75 176 VAL A O 1
ATOM 1408 N N . LYS A 1 177 ? -7.872 1.776 15.433 1.00 96.25 177 LYS A N 1
ATOM 1409 C CA . LYS A 1 177 ? -7.088 2.600 14.520 1.00 96.25 177 LYS A CA 1
ATOM 1410 C C . LYS A 1 177 ? -6.521 1.739 13.402 1.00 96.25 177 LYS A C 1
ATOM 1412 O O . LYS A 1 177 ? -5.895 0.721 13.665 1.00 96.25 177 LYS A O 1
ATOM 1417 N N . VAL A 1 178 ? -6.695 2.164 12.158 1.00 97.50 178 VAL A N 1
ATOM 1418 C CA . VAL A 1 178 ? -6.053 1.563 10.984 1.00 97.50 178 VAL A CA 1
ATOM 1419 C C . VAL A 1 178 ? -5.076 2.579 10.407 1.00 97.50 178 VAL A C 1
ATOM 1421 O O . VAL A 1 178 ? -5.479 3.678 10.039 1.00 97.50 178 VAL A O 1
ATOM 1424 N N . ILE A 1 179 ? -3.799 2.222 10.333 1.00 98.19 179 ILE A N 1
ATOM 1425 C CA . ILE A 1 179 ? -2.714 3.003 9.738 1.00 98.19 179 ILE A CA 1
ATOM 1426 C C . ILE A 1 179 ? -2.261 2.261 8.486 1.00 98.19 179 ILE A C 1
ATOM 1428 O O . ILE A 1 179 ? -1.855 1.108 8.569 1.00 98.19 179 ILE A O 1
ATOM 1432 N N . LEU A 1 180 ? -2.314 2.910 7.329 1.00 98.62 180 LEU A N 1
ATOM 1433 C CA . LEU A 1 180 ? -1.864 2.352 6.059 1.00 98.62 180 LEU A CA 1
ATOM 1434 C C . LEU A 1 180 ? -0.569 3.033 5.641 1.00 98.62 180 LEU A C 1
ATOM 1436 O O . LEU A 1 180 ? -0.530 4.253 5.451 1.00 98.62 180 LEU A O 1
ATOM 1440 N N . LEU A 1 181 ? 0.486 2.238 5.507 1.00 98.69 181 LEU A N 1
ATOM 1441 C CA . LEU A 1 181 ? 1.778 2.686 5.017 1.00 98.69 181 LEU A CA 1
ATOM 1442 C C . LEU A 1 181 ? 1.810 2.636 3.486 1.00 98.69 181 LEU A C 1
ATOM 1444 O O . LEU A 1 181 ? 1.248 1.753 2.849 1.00 98.69 181 LEU A O 1
ATOM 1448 N N . ASP A 1 182 ? 2.516 3.590 2.909 1.00 98.50 182 ASP A N 1
ATOM 1449 C CA . ASP A 1 182 ? 2.986 3.597 1.528 1.00 98.50 182 ASP A CA 1
ATOM 1450 C C . ASP A 1 182 ? 4.474 3.241 1.548 1.00 98.50 182 ASP A C 1
ATOM 1452 O O . A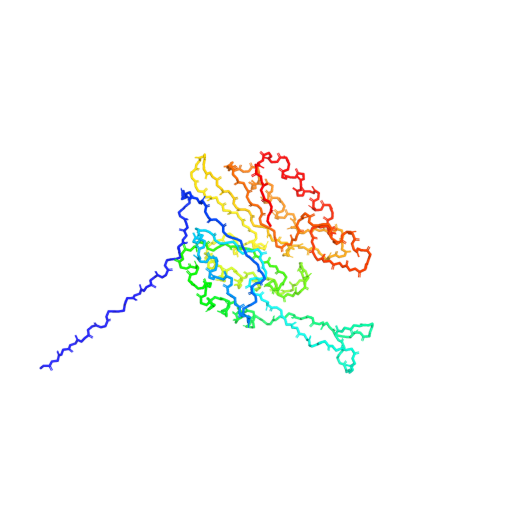SP A 1 182 ? 5.257 3.976 2.146 1.00 98.50 182 ASP A O 1
ATOM 1456 N N . THR A 1 183 ? 4.860 2.111 0.956 1.00 97.62 183 THR A N 1
ATOM 1457 C CA . THR A 1 183 ? 6.264 1.666 0.912 1.00 97.62 183 THR A CA 1
ATOM 1458 C C . THR A 1 183 ? 6.909 1.883 -0.455 1.00 97.62 183 THR A C 1
ATOM 1460 O O . THR A 1 183 ? 7.901 1.227 -0.772 1.00 97.62 183 THR A O 1
ATOM 1463 N N . ARG A 1 184 ? 6.340 2.766 -1.288 1.00 97.31 184 ARG A N 1
ATOM 1464 C CA . ARG A 1 184 ? 6.748 2.975 -2.686 1.00 97.31 184 ARG A CA 1
ATOM 1465 C C . ARG A 1 184 ? 7.160 4.411 -2.969 1.00 97.31 184 ARG A C 1
ATOM 1467 O O . ARG A 1 184 ? 8.259 4.638 -3.470 1.00 97.31 184 ARG A O 1
ATOM 1474 N N . TYR A 1 185 ? 6.320 5.391 -2.628 1.00 98.12 185 TYR A N 1
ATOM 1475 C CA . TYR A 1 185 ? 6.445 6.762 -3.148 1.00 98.12 185 TYR A CA 1
ATOM 1476 C C . TYR A 1 185 ? 7.796 7.429 -2.848 1.00 98.12 185 TYR A C 1
ATOM 1478 O O . TYR A 1 185 ? 8.354 8.153 -3.688 1.00 98.12 185 TYR A O 1
ATOM 1486 N N . HIS A 1 186 ? 8.303 7.186 -1.637 1.00 97.75 186 HIS A N 1
ATOM 1487 C CA . HIS A 1 186 ? 9.561 7.725 -1.115 1.00 97.75 186 HIS A CA 1
ATOM 1488 C C . HIS A 1 186 ? 10.683 6.689 -1.059 1.00 97.75 186 HIS A C 1
ATOM 1490 O O . HIS A 1 186 ? 11.820 7.055 -0.763 1.00 97.75 186 HIS A O 1
ATOM 1496 N N . ARG A 1 187 ? 10.385 5.423 -1.372 1.00 97.12 187 ARG A N 1
ATOM 1497 C CA . ARG A 1 187 ? 11.303 4.305 -1.177 1.00 97.12 187 ARG A CA 1
ATOM 1498 C C . ARG A 1 187 ? 12.507 4.421 -2.100 1.00 97.12 187 ARG A C 1
ATOM 1500 O O . ARG A 1 187 ? 12.366 4.554 -3.318 1.00 97.12 187 ARG A O 1
ATOM 1507 N N . ASP A 1 188 ? 13.689 4.330 -1.515 1.00 96.00 188 ASP A N 1
ATOM 1508 C CA . ASP A 1 188 ? 14.953 4.222 -2.227 1.00 96.00 188 ASP A CA 1
ATOM 1509 C C . ASP A 1 188 ? 15.089 2.881 -2.972 1.00 96.00 188 ASP A C 1
ATOM 1511 O O . ASP A 1 188 ? 14.323 1.947 -2.727 1.00 96.00 188 ASP A O 1
ATOM 1515 N N . PRO A 1 189 ? 16.050 2.746 -3.904 1.00 91.56 189 PRO A N 1
ATOM 1516 C CA . PRO A 1 189 ? 16.284 1.486 -4.606 1.00 91.56 189 PRO A CA 1
ATOM 1517 C C . PRO A 1 189 ? 16.554 0.305 -3.655 1.00 91.56 189 PRO A C 1
ATOM 1519 O O . PRO A 1 189 ? 17.264 0.453 -2.663 1.00 91.56 189 PRO A O 1
ATOM 1522 N N . LEU A 1 190 ? 16.071 -0.894 -4.006 1.00 86.69 190 LEU A N 1
ATOM 1523 C CA . LEU A 1 190 ? 16.167 -2.130 -3.199 1.00 86.69 190 LEU A CA 1
ATOM 1524 C C . LEU A 1 190 ? 17.579 -2.544 -2.750 1.00 86.69 190 LEU A C 1
ATOM 1526 O O . LEU A 1 190 ? 17.719 -3.312 -1.800 1.00 86.69 190 LEU A O 1
ATOM 1530 N N . LEU A 1 191 ? 18.612 -2.112 -3.475 1.00 79.00 191 LEU A N 1
ATOM 1531 C CA . LEU A 1 191 ? 20.018 -2.428 -3.191 1.00 79.00 191 LEU A CA 1
ATOM 1532 C C . LEU A 1 191 ? 20.753 -1.265 -2.513 1.00 79.00 191 LEU A C 1
ATOM 1534 O O . LEU A 1 191 ? 21.980 -1.209 -2.538 1.00 79.00 191 LEU A O 1
ATOM 1538 N N . SER A 1 192 ? 20.007 -0.322 -1.946 1.00 85.25 192 SER A N 1
ATOM 1539 C CA . SER A 1 192 ? 20.546 0.783 -1.162 1.00 85.25 192 SER A CA 1
ATOM 1540 C C . SER A 1 192 ? 20.329 0.553 0.330 1.00 85.25 192 SER A C 1
ATOM 1542 O O . SER A 1 192 ? 19.532 -0.282 0.750 1.00 85.25 192 SER A O 1
ATOM 1544 N N . ASP A 1 193 ? 21.018 1.345 1.140 1.00 83.12 193 ASP A N 1
ATOM 1545 C CA . ASP A 1 193 ? 20.797 1.468 2.575 1.00 83.12 193 ASP A CA 1
ATOM 1546 C C . ASP A 1 193 ? 19.813 2.612 2.909 1.00 83.12 193 ASP A C 1
ATOM 1548 O O . ASP A 1 193 ? 19.798 3.097 4.042 1.00 83.12 193 ASP A O 1
ATOM 1552 N N . GLY A 1 194 ? 19.015 3.048 1.927 1.00 92.75 194 GLY A N 1
ATOM 1553 C CA . GLY A 1 194 ? 18.141 4.219 1.993 1.00 92.75 194 GLY A CA 1
ATOM 1554 C C . GLY A 1 194 ? 16.855 4.038 2.807 1.00 92.75 194 GLY A C 1
ATOM 1555 O O . GLY A 1 194 ? 16.758 3.189 3.694 1.00 92.75 194 GLY A O 1
ATOM 1556 N N . THR A 1 195 ? 15.857 4.873 2.518 1.00 96.25 195 THR A N 1
ATOM 1557 C CA . THR A 1 195 ? 14.572 4.900 3.232 1.00 96.25 195 THR A CA 1
ATOM 1558 C C . THR A 1 195 ? 13.476 4.121 2.506 1.00 96.25 195 THR A C 1
ATOM 1560 O O . THR A 1 195 ? 13.499 4.002 1.283 1.00 96.25 195 THR A O 1
ATOM 1563 N N . ILE A 1 196 ? 12.488 3.621 3.254 1.00 96.94 196 ILE A N 1
ATOM 1564 C CA . ILE A 1 196 ? 11.227 3.113 2.697 1.00 96.94 196 ILE A CA 1
ATOM 1565 C C . ILE A 1 196 ? 10.173 4.223 2.700 1.00 96.94 196 ILE A C 1
ATOM 1567 O O . ILE A 1 196 ? 9.588 4.524 1.662 1.00 96.94 196 ILE A O 1
ATOM 1571 N N . LEU A 1 197 ? 9.927 4.824 3.867 1.00 98.25 197 LEU A N 1
ATOM 1572 C CA . LEU A 1 197 ? 8.818 5.764 4.060 1.00 98.25 197 LEU A CA 1
ATOM 1573 C C . LEU A 1 197 ? 9.199 7.213 3.712 1.00 98.25 197 LEU A C 1
ATOM 1575 O O . LEU A 1 197 ? 8.352 8.032 3.364 1.00 98.25 197 LEU A O 1
ATOM 1579 N N . GLY A 1 198 ? 10.483 7.558 3.799 1.00 98.00 198 GLY A N 1
ATOM 1580 C CA . GLY A 1 198 ? 10.943 8.941 3.736 1.00 98.00 198 GLY A CA 1
ATOM 1581 C C . GLY A 1 198 ? 10.559 9.759 4.969 1.00 98.00 198 GLY A C 1
ATOM 1582 O O . GLY A 1 198 ? 9.637 9.435 5.723 1.00 98.00 198 GLY A O 1
ATOM 1583 N N . ASP A 1 199 ? 11.278 10.860 5.181 1.00 98.00 199 ASP A N 1
ATOM 1584 C CA . ASP A 1 199 ? 11.104 11.702 6.370 1.00 98.00 199 ASP A CA 1
ATOM 1585 C C . ASP A 1 199 ? 9.669 12.220 6.575 1.00 98.00 199 ASP A C 1
ATOM 1587 O O . ASP A 1 199 ? 9.188 12.150 7.712 1.00 98.00 199 ASP A O 1
ATOM 1591 N N . PRO A 1 200 ? 8.935 12.688 5.539 1.00 98.06 200 PRO A N 1
ATOM 1592 C CA . PRO A 1 200 ? 7.581 13.206 5.736 1.00 98.06 200 PRO A CA 1
ATOM 1593 C C . PRO A 1 200 ? 6.620 12.166 6.320 1.00 98.06 200 PRO A C 1
ATOM 1595 O O . PRO A 1 200 ? 5.832 12.476 7.218 1.00 98.06 200 PRO A O 1
ATOM 1598 N N . GLN A 1 201 ? 6.700 10.926 5.836 1.00 98.50 201 GLN A N 1
ATOM 1599 C CA . GLN A 1 201 ? 5.834 9.844 6.283 1.00 98.50 201 GLN A CA 1
ATOM 1600 C C . GLN A 1 201 ? 6.299 9.261 7.617 1.00 98.50 201 GLN A C 1
ATOM 1602 O O . GLN A 1 201 ? 5.454 8.925 8.440 1.00 98.50 201 GLN A O 1
ATOM 1607 N N . TRP A 1 202 ? 7.608 9.201 7.886 1.00 98.44 202 TRP A N 1
ATOM 1608 C CA . TRP A 1 202 ? 8.120 8.819 9.206 1.00 98.44 202 TRP A CA 1
ATOM 1609 C C . TRP A 1 202 ? 7.631 9.758 10.307 1.00 98.44 202 TRP A C 1
ATOM 1611 O O . TRP A 1 202 ? 7.111 9.300 11.323 1.00 98.44 202 TRP A O 1
ATOM 1621 N N . GLN A 1 203 ? 7.746 11.070 10.090 1.00 98.19 203 GLN A N 1
ATOM 1622 C CA . GLN A 1 203 ? 7.252 12.070 11.039 1.00 98.19 203 GLN A CA 1
ATOM 1623 C C . GLN A 1 203 ? 5.731 11.994 11.201 1.00 98.19 203 GLN A C 1
ATOM 1625 O O . GLN A 1 203 ? 5.200 12.223 12.286 1.00 98.19 203 GLN A O 1
ATOM 1630 N N . TRP A 1 204 ? 5.008 11.703 10.117 1.00 98.12 204 TRP A N 1
ATOM 1631 C CA . TRP A 1 204 ? 3.570 11.467 10.183 1.00 98.12 204 TRP A CA 1
ATOM 1632 C C . TRP A 1 204 ? 3.236 10.223 11.014 1.00 98.12 204 TRP A C 1
ATOM 1634 O O . TRP A 1 204 ? 2.425 10.327 11.929 1.00 98.12 204 TRP A O 1
ATOM 1644 N N . LEU A 1 205 ? 3.895 9.091 10.762 1.00 97.94 205 LEU A N 1
ATOM 1645 C CA . LEU A 1 205 ? 3.657 7.831 11.464 1.00 97.94 205 LEU A CA 1
ATOM 1646 C C . LEU A 1 205 ? 3.924 7.962 12.967 1.00 97.94 205 LEU A C 1
ATOM 1648 O O . LEU A 1 205 ? 3.137 7.478 13.776 1.00 97.94 205 LEU A O 1
ATOM 1652 N N . GLU A 1 206 ? 4.993 8.663 13.344 1.00 97.44 206 GLU A N 1
ATOM 1653 C CA . GLU A 1 206 ? 5.305 8.949 14.744 1.00 97.44 206 GLU A CA 1
ATOM 1654 C C . GLU A 1 206 ? 4.193 9.753 15.430 1.00 97.44 206 GLU A C 1
ATOM 1656 O O . GLU A 1 206 ? 3.769 9.406 16.532 1.00 97.44 206 GLU A O 1
ATOM 1661 N N . ARG A 1 207 ? 3.657 10.786 14.766 1.00 96.62 207 ARG A N 1
ATOM 1662 C CA . ARG A 1 207 ? 2.510 11.547 15.290 1.00 96.62 207 ARG A CA 1
ATOM 1663 C C . ARG A 1 207 ? 1.243 10.707 15.380 1.00 96.62 207 ARG A C 1
ATOM 1665 O O . ARG A 1 207 ? 0.460 10.902 16.301 1.00 96.62 207 ARG A O 1
ATOM 1672 N N . GLU A 1 208 ? 1.019 9.796 14.437 1.00 96.00 208 GLU A N 1
ATOM 1673 C CA . GLU A 1 208 ? -0.139 8.908 14.485 1.00 96.00 208 GLU A CA 1
ATOM 1674 C C . GLU A 1 208 ? -0.040 7.917 15.647 1.00 96.00 208 GLU A C 1
ATOM 1676 O O . GLU A 1 208 ? -1.032 7.719 16.346 1.00 96.00 208 GLU A O 1
ATOM 1681 N N . LEU A 1 209 ? 1.126 7.315 15.881 1.00 95.31 209 LEU A N 1
ATOM 1682 C CA . LEU A 1 209 ? 1.313 6.328 16.949 1.00 95.31 209 LEU A CA 1
ATOM 1683 C C . LEU A 1 209 ? 1.355 6.954 18.349 1.00 95.31 209 LEU A C 1
ATOM 1685 O O . LEU A 1 209 ? 0.900 6.327 19.298 1.00 95.31 209 LEU A O 1
ATOM 1689 N N . HIS A 1 210 ? 1.825 8.195 18.481 1.00 93.44 210 HIS A N 1
ATOM 1690 C CA . HIS A 1 210 ? 1.744 8.959 19.735 1.00 93.44 210 HIS A CA 1
ATOM 1691 C C . HIS A 1 210 ? 0.462 9.804 19.863 1.00 93.44 210 HIS A C 1
ATOM 1693 O O . HIS A 1 210 ? 0.309 10.560 20.822 1.00 93.44 210 HIS A O 1
ATOM 1699 N N . GLY A 1 211 ? -0.432 9.726 18.875 1.00 89.38 211 GLY A N 1
ATOM 1700 C CA . GLY A 1 211 ? -1.670 10.495 18.808 1.00 89.38 211 GLY A CA 1
ATOM 1701 C C . GLY A 1 211 ? -2.788 9.934 19.700 1.00 89.38 211 GLY A C 1
ATOM 1702 O O . GLY A 1 211 ? -2.522 9.260 20.694 1.00 89.38 211 GLY A O 1
ATOM 1703 N N . PRO A 1 212 ? -4.067 10.205 19.365 1.00 87.69 212 PRO A N 1
ATOM 1704 C CA . PRO A 1 212 ? -5.204 9.714 20.139 1.00 87.69 212 PRO A CA 1
ATOM 1705 C C . PRO A 1 212 ? -5.166 8.195 20.319 1.00 87.69 212 PRO A C 1
ATOM 1707 O O . PRO A 1 212 ? -4.990 7.461 19.343 1.00 87.69 212 PRO A O 1
ATOM 1710 N N . GLN A 1 213 ? -5.374 7.746 21.558 1.00 89.25 213 GLN A N 1
ATOM 1711 C CA . GLN A 1 213 ? -5.323 6.330 21.904 1.00 89.25 213 GLN A CA 1
ATOM 1712 C C . GLN A 1 213 ? -6.461 5.536 21.252 1.00 89.25 213 GLN A C 1
ATOM 1714 O O . GLN A 1 213 ? -7.591 6.021 21.105 1.00 89.25 213 GLN A O 1
ATOM 1719 N N . SER A 1 214 ? -6.135 4.295 20.904 1.00 93.56 214 SER A N 1
ATOM 1720 C CA . SER A 1 214 ? -7.047 3.249 20.451 1.00 93.56 214 SER A CA 1
ATOM 1721 C C . SER A 1 214 ? -6.793 1.968 21.231 1.00 93.56 214 SER A C 1
ATOM 1723 O O . SER A 1 214 ? -5.662 1.703 21.631 1.00 93.56 214 SER A O 1
ATOM 1725 N N . GLU A 1 215 ? -7.833 1.152 21.393 1.00 93.69 215 GLU A N 1
ATOM 1726 C CA . GLU A 1 215 ? -7.711 -0.164 22.031 1.00 93.69 215 GLU A CA 1
ATOM 1727 C C . GLU A 1 215 ? -6.894 -1.116 21.154 1.00 93.69 215 GLU A C 1
ATOM 1729 O O . GLU A 1 215 ? -6.135 -1.949 21.644 1.00 93.69 215 GLU A O 1
ATOM 1734 N N . ILE A 1 216 ? -7.049 -0.973 19.834 1.00 93.88 216 ILE A N 1
ATOM 1735 C CA . ILE A 1 216 ? -6.332 -1.748 18.828 1.00 93.88 216 ILE A CA 1
ATOM 1736 C C . ILE A 1 216 ? -5.806 -0.803 17.755 1.00 93.88 216 ILE A C 1
ATOM 1738 O O . ILE A 1 216 ? -6.574 -0.025 17.186 1.00 93.88 216 ILE A O 1
ATOM 1742 N N . THR A 1 217 ? -4.522 -0.927 17.429 1.00 96.12 217 THR A N 1
ATOM 1743 C CA . THR A 1 217 ? -3.928 -0.330 16.231 1.00 96.12 217 THR A CA 1
ATOM 1744 C C . THR A 1 217 ? -3.564 -1.417 15.232 1.00 96.12 217 THR A C 1
ATOM 1746 O O . THR A 1 217 ? -2.898 -2.395 15.553 1.00 96.12 217 THR A O 1
ATOM 1749 N N . ILE A 1 218 ? -3.993 -1.245 13.992 1.00 97.25 218 ILE A N 1
ATOM 1750 C CA . ILE A 1 218 ? -3.659 -2.103 12.862 1.00 97.25 218 ILE A CA 1
ATOM 1751 C C . ILE A 1 218 ? -2.768 -1.289 11.934 1.00 97.25 218 ILE A C 1
ATOM 1753 O O . ILE A 1 218 ? -3.166 -0.215 11.489 1.00 97.25 218 ILE A O 1
ATOM 1757 N N . ILE A 1 219 ? -1.580 -1.798 11.634 1.00 97.88 219 ILE A N 1
ATOM 1758 C CA . ILE A 1 219 ? -0.644 -1.196 10.686 1.00 97.88 219 ILE A CA 1
ATOM 1759 C C . ILE A 1 219 ? -0.620 -2.080 9.441 1.00 97.88 219 ILE A C 1
ATOM 1761 O O . ILE A 1 219 ? -0.114 -3.196 9.496 1.00 97.88 219 ILE A O 1
ATOM 1765 N N . GLY A 1 220 ? -1.175 -1.585 8.339 1.00 98.06 220 GLY A N 1
ATOM 1766 C CA . GLY A 1 220 ? -1.113 -2.230 7.032 1.00 98.06 220 GLY A CA 1
ATOM 1767 C C . GLY A 1 220 ? 0.130 -1.789 6.265 1.00 98.06 220 GLY A C 1
ATOM 1768 O O . GLY A 1 220 ? 0.347 -0.587 6.073 1.00 98.06 220 GLY A O 1
ATOM 1769 N N . SER A 1 221 ? 0.933 -2.746 5.814 1.00 97.25 221 SER A N 1
ATOM 1770 C CA . SER A 1 221 ? 2.082 -2.531 4.941 1.00 97.25 221 SER A CA 1
ATOM 1771 C C . SER A 1 221 ? 1.905 -3.279 3.627 1.00 97.25 221 SER A C 1
ATOM 1773 O O . SER A 1 221 ? 1.425 -4.405 3.603 1.00 97.25 221 SER A O 1
ATOM 1775 N N . SER A 1 222 ? 2.327 -2.660 2.529 1.00 92.50 222 SER A N 1
ATOM 1776 C CA . SER A 1 222 ? 2.241 -3.270 1.203 1.00 92.50 222 SER A CA 1
ATOM 1777 C C . SER A 1 222 ? 3.284 -4.345 0.930 1.00 92.50 222 SER A C 1
ATOM 1779 O O . SER A 1 222 ? 3.088 -5.200 0.078 1.00 92.50 222 SER A O 1
ATOM 1781 N N . ILE A 1 223 ? 4.371 -4.352 1.702 1.00 94.00 223 ILE A N 1
ATOM 1782 C CA . ILE A 1 223 ? 5.429 -5.356 1.602 1.00 94.00 223 ILE A CA 1
ATOM 1783 C C . ILE A 1 223 ? 5.666 -5.998 2.966 1.00 94.00 223 ILE A C 1
ATOM 1785 O O . ILE A 1 223 ? 5.453 -5.395 4.018 1.00 94.00 223 ILE A O 1
ATOM 1789 N N . GLN A 1 224 ? 6.170 -7.231 2.961 1.00 92.88 224 GLN A N 1
ATOM 1790 C CA . GLN A 1 224 ? 6.320 -8.018 4.183 1.00 92.88 224 GLN A CA 1
ATOM 1791 C C . GLN A 1 224 ? 7.219 -7.319 5.218 1.00 92.88 224 GLN A C 1
ATOM 1793 O O . GLN A 1 224 ? 8.386 -7.026 4.945 1.00 92.88 224 GLN A O 1
ATOM 1798 N N . VAL A 1 225 ? 6.700 -7.104 6.432 1.00 93.31 225 VAL A N 1
ATOM 1799 C CA . VAL A 1 225 ? 7.453 -6.470 7.530 1.00 93.31 225 VAL A CA 1
ATOM 1800 C C . VAL A 1 225 ? 8.313 -7.490 8.283 1.00 93.31 225 VAL A C 1
ATOM 1802 O O . VAL A 1 225 ? 9.524 -7.319 8.426 1.00 93.31 225 VAL A O 1
ATOM 1805 N N . VAL A 1 226 ? 7.689 -8.572 8.760 1.00 88.88 226 VAL A N 1
ATOM 1806 C CA . VAL A 1 226 ? 8.324 -9.548 9.668 1.00 88.88 226 VAL A CA 1
ATOM 1807 C C . VAL A 1 226 ? 9.190 -10.562 8.919 1.00 88.88 226 VAL A C 1
ATOM 1809 O O . VAL A 1 226 ? 10.231 -10.981 9.425 1.00 88.88 226 VAL A O 1
ATOM 1812 N N . SER A 1 227 ? 8.783 -10.947 7.707 1.00 84.94 227 SER A N 1
ATOM 1813 C CA . SER A 1 227 ? 9.470 -11.967 6.909 1.00 84.94 227 SER A CA 1
ATOM 1814 C C . SER A 1 227 ? 10.954 -11.650 6.737 1.00 84.94 227 SER A C 1
ATOM 1816 O O . S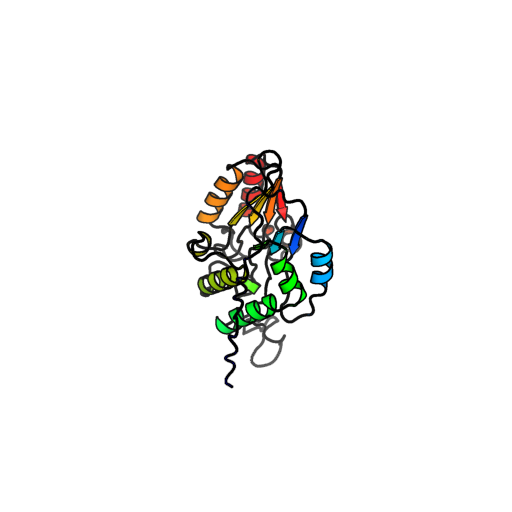ER A 1 227 ? 11.337 -10.569 6.286 1.00 84.94 227 SER A O 1
ATOM 1818 N N . ASN A 1 228 ? 11.797 -12.629 7.067 1.00 78.06 228 ASN A N 1
ATOM 1819 C CA . ASN A 1 228 ? 13.243 -12.537 6.900 1.00 78.06 228 ASN A CA 1
ATOM 1820 C C . ASN A 1 228 ? 13.750 -13.344 5.697 1.00 78.06 228 ASN A C 1
ATOM 1822 O O . ASN A 1 228 ? 14.959 -13.499 5.555 1.00 78.06 228 ASN A O 1
ATOM 1826 N N . LEU A 1 229 ? 12.852 -13.845 4.834 1.00 79.69 229 LEU A N 1
ATOM 1827 C CA . LEU A 1 229 ? 13.199 -14.711 3.699 1.00 79.69 229 LEU A CA 1
ATOM 1828 C C . LEU A 1 229 ? 14.324 -14.101 2.858 1.00 79.69 229 LEU A C 1
ATOM 1830 O O . LEU A 1 229 ? 15.345 -14.721 2.610 1.00 79.69 229 LEU A O 1
ATOM 1834 N N . SER A 1 230 ? 14.183 -12.823 2.532 1.00 73.56 230 SER A N 1
ATOM 1835 C CA . SER A 1 230 ? 15.171 -12.059 1.776 1.00 73.56 230 SER A CA 1
ATOM 1836 C C . SER A 1 230 ? 16.556 -11.948 2.405 1.00 73.56 230 SER A C 1
ATOM 1838 O O . SER A 1 230 ? 17.537 -11.786 1.676 1.00 73.56 230 SER A O 1
ATOM 1840 N N . ALA A 1 231 ? 16.634 -12.010 3.733 1.00 69.44 231 ALA A N 1
ATOM 1841 C CA . ALA A 1 231 ? 17.894 -12.018 4.461 1.00 69.44 231 ALA A CA 1
ATOM 1842 C C . ALA A 1 231 ? 18.496 -13.430 4.540 1.00 69.44 231 ALA A C 1
ATOM 1844 O O . ALA A 1 231 ? 19.713 -13.556 4.607 1.00 69.44 231 ALA A O 1
ATOM 1845 N N . THR A 1 232 ? 17.674 -14.486 4.505 1.00 72.31 232 THR A N 1
ATOM 1846 C CA . THR A 1 232 ? 18.138 -15.881 4.594 1.00 72.31 232 THR A CA 1
ATOM 1847 C C . THR A 1 232 ? 18.434 -16.521 3.238 1.00 72.31 232 THR A C 1
ATOM 1849 O O . THR A 1 232 ? 19.228 -17.453 3.176 1.00 72.31 232 THR A O 1
ATOM 1852 N N . THR A 1 233 ? 17.835 -16.035 2.147 1.00 75.69 233 THR A N 1
ATOM 1853 C CA . THR A 1 233 ? 18.027 -16.574 0.786 1.00 75.69 233 THR A CA 1
ATOM 1854 C C . THR A 1 233 ? 19.040 -15.787 -0.038 1.00 75.69 233 THR A C 1
ATOM 1856 O O . THR A 1 233 ? 19.326 -16.140 -1.183 1.00 75.69 233 THR A O 1
ATOM 1859 N N . GLY A 1 234 ? 19.606 -14.722 0.528 1.00 70.44 234 GLY A N 1
ATOM 1860 C CA . GLY A 1 234 ? 20.690 -13.980 -0.097 1.00 70.44 234 GLY A CA 1
ATOM 1861 C C . GLY A 1 234 ? 21.992 -14.783 -0.173 1.00 70.44 234 GLY A C 1
ATOM 1862 O O . GLY A 1 234 ? 22.321 -15.460 0.797 1.00 70.44 234 GLY A O 1
ATOM 1863 N N . PRO A 1 235 ? 22.768 -14.696 -1.273 1.00 77.38 235 PRO A N 1
ATOM 1864 C CA . PRO A 1 235 ? 22.546 -13.894 -2.483 1.00 77.38 235 PRO A CA 1
ATOM 1865 C C . PRO A 1 235 ? 21.783 -14.621 -3.611 1.00 77.38 235 PRO A C 1
ATOM 1867 O O . PRO A 1 235 ? 21.750 -14.124 -4.733 1.00 77.38 235 PRO A O 1
ATOM 1870 N N . LEU A 1 236 ? 21.197 -15.798 -3.356 1.00 70.88 236 LEU A N 1
ATOM 1871 C CA . LEU A 1 236 ? 20.605 -16.653 -4.397 1.00 70.88 236 LEU A CA 1
ATOM 1872 C C . LEU A 1 236 ? 19.334 -16.055 -5.009 1.00 70.88 236 LEU A C 1
ATOM 1874 O O . LEU A 1 236 ? 19.177 -16.056 -6.228 1.00 70.88 236 LEU A O 1
ATOM 1878 N N . PHE A 1 237 ? 18.429 -15.546 -4.175 1.00 70.75 237 PHE A N 1
ATOM 1879 C CA . PHE A 1 237 ? 17.293 -14.749 -4.625 1.00 70.75 237 PHE A CA 1
ATOM 1880 C C . PHE A 1 237 ? 16.794 -13.839 -3.511 1.00 70.75 237 PHE A C 1
ATOM 1882 O O . PHE A 1 237 ? 17.014 -14.067 -2.320 1.00 70.75 237 PHE A O 1
ATOM 1889 N N . TYR A 1 238 ? 16.111 -12.789 -3.935 1.00 72.31 238 TYR A N 1
ATOM 1890 C CA . TYR A 1 238 ? 15.766 -11.646 -3.126 1.00 72.31 238 TYR A CA 1
ATOM 1891 C C . TYR A 1 238 ? 14.324 -11.251 -3.445 1.00 72.31 238 TYR A C 1
ATOM 1893 O O . TYR A 1 238 ? 14.012 -10.979 -4.599 1.00 72.31 238 TYR A O 1
ATOM 1901 N N . VAL A 1 239 ? 13.453 -11.254 -2.435 1.00 79.88 239 VAL A N 1
ATOM 1902 C CA . VAL A 1 239 ? 12.087 -10.718 -2.524 1.00 79.88 239 VAL A CA 1
ATOM 1903 C C . VAL A 1 239 ? 12.037 -9.311 -1.933 1.00 79.88 239 VAL A C 1
ATOM 1905 O O . VAL A 1 239 ? 12.841 -8.950 -1.062 1.00 79.88 239 VAL A O 1
ATOM 1908 N N . GLU A 1 240 ? 11.115 -8.487 -2.391 1.00 86.31 240 GLU A N 1
ATOM 1909 C CA . GLU A 1 240 ? 10.915 -7.198 -1.753 1.00 86.31 240 GLU A CA 1
ATOM 1910 C C . GLU A 1 240 ? 10.281 -7.362 -0.368 1.00 86.31 240 GLU A C 1
ATOM 1912 O O . GLU A 1 240 ? 9.302 -8.082 -0.183 1.00 86.31 240 GLU A O 1
ATOM 1917 N N . SER A 1 241 ? 10.893 -6.733 0.633 1.00 91.00 241 SER A N 1
ATOM 1918 C CA . SER A 1 241 ? 10.403 -6.721 2.009 1.00 91.00 241 SER A CA 1
ATOM 1919 C C . SER A 1 241 ? 11.146 -5.672 2.831 1.00 91.00 241 SER A C 1
ATOM 1921 O O . SER A 1 241 ? 12.231 -5.222 2.455 1.00 91.00 241 SER A O 1
ATOM 1923 N N . TRP A 1 242 ? 10.630 -5.350 4.018 1.00 93.25 242 TRP A N 1
ATOM 1924 C CA . TRP A 1 242 ? 11.325 -4.482 4.975 1.00 93.25 242 TRP A CA 1
ATOM 1925 C C . TRP A 1 242 ? 12.693 -5.027 5.401 1.00 93.25 242 TRP A C 1
ATOM 1927 O O . TRP A 1 242 ? 13.570 -4.256 5.781 1.00 93.25 242 TRP A O 1
ATOM 1937 N N . ALA A 1 243 ? 12.924 -6.342 5.305 1.00 89.19 243 ALA A N 1
ATOM 1938 C CA . ALA A 1 243 ? 14.224 -6.944 5.610 1.00 89.19 243 ALA A CA 1
ATOM 1939 C C . ALA A 1 243 ? 15.354 -6.441 4.688 1.00 89.19 243 ALA A C 1
ATOM 1941 O O . ALA A 1 243 ? 16.524 -6.571 5.043 1.00 89.19 243 ALA A O 1
ATOM 1942 N N . ARG A 1 244 ? 15.017 -5.852 3.530 1.00 87.31 244 ARG A N 1
ATOM 1943 C CA . ARG A 1 244 ? 15.963 -5.171 2.626 1.00 87.31 244 ARG A CA 1
ATOM 1944 C C . ARG A 1 244 ? 16.519 -3.877 3.199 1.00 87.31 244 ARG A C 1
ATOM 1946 O O . ARG A 1 244 ? 17.640 -3.511 2.874 1.00 87.31 244 ARG A O 1
ATOM 1953 N N . PHE A 1 245 ? 15.754 -3.226 4.068 1.00 91.50 245 PHE A N 1
ATOM 1954 C CA . PHE A 1 245 ? 16.094 -1.953 4.687 1.00 91.50 245 PHE A CA 1
ATOM 1955 C C . PHE A 1 245 ? 16.152 -2.151 6.208 1.00 91.50 245 PHE A C 1
ATOM 1957 O O . PHE A 1 245 ? 15.271 -1.687 6.936 1.00 91.50 245 PHE A O 1
ATOM 1964 N N . PRO A 1 246 ? 17.165 -2.871 6.728 1.00 90.50 246 PRO A N 1
ATOM 1965 C CA . PRO A 1 246 ? 17.187 -3.309 8.123 1.00 90.50 246 PRO A CA 1
ATOM 1966 C C . PRO A 1 246 ? 17.101 -2.145 9.117 1.00 90.50 246 PRO A C 1
ATOM 1968 O O . PRO A 1 246 ? 16.441 -2.285 10.143 1.00 90.50 246 PRO A O 1
ATOM 1971 N N . ARG A 1 247 ? 17.689 -0.985 8.788 1.00 93.38 247 ARG A N 1
ATOM 1972 C CA . ARG A 1 247 ? 17.609 0.234 9.612 1.00 93.38 247 ARG A CA 1
ATOM 1973 C C . ARG A 1 247 ? 16.190 0.798 9.682 1.00 93.38 247 ARG A C 1
ATOM 1975 O O . ARG A 1 247 ? 15.725 1.148 10.761 1.00 93.38 247 ARG A O 1
ATOM 1982 N N . GLU A 1 248 ? 15.488 0.839 8.552 1.00 95.69 248 GLU A N 1
ATOM 1983 C CA . GLU A 1 248 ? 14.094 1.297 8.482 1.00 95.69 248 GLU A CA 1
ATOM 1984 C C . GLU A 1 248 ? 13.159 0.324 9.211 1.00 95.69 248 GLU A C 1
ATOM 1986 O O . GLU A 1 248 ? 12.268 0.752 9.944 1.00 95.69 248 GLU A O 1
ATOM 1991 N N . ARG A 1 249 ? 13.398 -0.989 9.081 1.00 94.25 249 ARG A N 1
ATOM 1992 C CA . ARG A 1 249 ? 12.646 -2.020 9.813 1.00 94.25 249 ARG A CA 1
ATOM 1993 C C . ARG A 1 249 ? 12.857 -1.920 11.318 1.00 94.25 249 ARG A C 1
ATOM 1995 O O . ARG A 1 249 ? 11.899 -1.984 12.082 1.00 94.25 249 ARG A O 1
ATOM 2002 N N . GLU A 1 250 ? 14.100 -1.754 11.752 1.00 94.88 250 GLU A N 1
ATOM 2003 C CA . GLU A 1 250 ? 14.413 -1.576 13.166 1.00 94.88 250 GLU A CA 1
ATOM 2004 C C . GLU A 1 250 ? 13.786 -0.289 13.718 1.00 94.88 250 GLU A C 1
ATOM 2006 O O . GLU A 1 250 ? 13.202 -0.309 14.801 1.00 94.88 250 GLU A O 1
ATOM 2011 N N . ARG A 1 251 ? 13.828 0.811 12.954 1.00 96.94 251 ARG A N 1
ATOM 2012 C CA . ARG A 1 251 ? 13.143 2.062 13.303 1.00 96.94 251 ARG A CA 1
ATOM 2013 C C . ARG A 1 251 ? 11.638 1.855 13.481 1.00 96.94 251 ARG A C 1
ATOM 2015 O O . ARG A 1 251 ? 11.090 2.365 14.454 1.00 96.94 251 ARG A O 1
ATOM 2022 N N . LEU A 1 252 ? 10.992 1.080 12.603 1.00 96.56 252 LEU A N 1
ATOM 2023 C CA . LEU A 1 252 ? 9.567 0.751 12.724 1.00 96.56 252 LEU A CA 1
ATOM 2024 C C . LEU A 1 252 ? 9.282 0.011 14.034 1.00 96.56 252 LEU A C 1
ATOM 2026 O O . LEU A 1 252 ? 8.396 0.414 14.782 1.00 96.56 252 LEU A O 1
ATOM 2030 N N . PHE A 1 253 ? 10.048 -1.040 14.336 1.00 95.38 253 PHE A N 1
ATOM 2031 C CA . PHE A 1 253 ? 9.848 -1.823 15.556 1.00 95.38 253 PHE A CA 1
ATOM 2032 C C . PHE A 1 253 ? 10.081 -1.005 16.823 1.00 95.38 253 PHE A C 1
ATOM 2034 O O . PHE A 1 253 ? 9.270 -1.083 17.741 1.00 95.38 253 PHE A O 1
ATOM 2041 N N . ARG A 1 254 ? 11.126 -0.168 16.858 1.00 96.19 254 ARG A N 1
ATOM 2042 C CA . ARG A 1 254 ? 11.380 0.729 17.995 1.00 96.19 254 ARG A CA 1
ATOM 2043 C C . ARG A 1 254 ? 10.250 1.736 18.196 1.00 96.19 254 ARG A C 1
ATOM 2045 O O . ARG A 1 254 ? 9.875 1.986 19.334 1.00 96.19 254 ARG A O 1
ATOM 2052 N N . LEU A 1 255 ? 9.704 2.293 17.113 1.00 95.94 255 LEU A N 1
ATOM 2053 C CA . LEU A 1 255 ? 8.591 3.238 17.191 1.00 95.94 255 LEU A CA 1
ATOM 2054 C C . LEU A 1 255 ? 7.301 2.570 17.693 1.00 95.94 255 LEU A C 1
ATOM 2056 O O . LEU A 1 255 ? 6.574 3.146 18.500 1.00 95.94 255 LEU A O 1
ATOM 2060 N N . ILE A 1 256 ? 7.015 1.347 17.238 1.00 93.31 256 ILE A N 1
ATOM 2061 C CA . ILE A 1 256 ? 5.861 0.578 17.721 1.00 93.31 256 ILE A CA 1
ATOM 2062 C C . ILE A 1 256 ? 6.024 0.266 19.213 1.00 93.31 256 ILE A C 1
ATOM 2064 O O . ILE A 1 256 ? 5.102 0.525 19.984 1.00 93.31 256 ILE A O 1
ATOM 2068 N N . ASP A 1 257 ? 7.199 -0.208 19.630 1.00 92.44 257 ASP A N 1
ATOM 2069 C CA . ASP A 1 257 ? 7.508 -0.501 21.034 1.00 92.44 257 ASP A CA 1
ATOM 2070 C C . ASP A 1 257 ? 7.374 0.749 21.924 1.00 92.44 257 ASP A C 1
ATOM 2072 O O . ASP A 1 257 ? 6.697 0.724 22.955 1.00 92.44 257 ASP A O 1
ATOM 2076 N N . SER A 1 258 ? 7.909 1.894 21.480 1.00 91.88 258 SER A N 1
ATOM 2077 C CA . SER A 1 258 ? 7.833 3.149 22.238 1.00 91.88 258 SER A CA 1
ATOM 2078 C C . SER A 1 258 ? 6.417 3.713 22.348 1.00 91.88 258 SER A C 1
ATOM 2080 O O . SER A 1 258 ? 6.110 4.389 23.331 1.00 91.88 258 SER A O 1
ATOM 2082 N N . SER A 1 259 ? 5.546 3.430 21.373 1.00 87.56 259 SER A N 1
ATOM 2083 C CA . SER A 1 259 ? 4.156 3.904 21.371 1.00 87.56 259 SER A CA 1
ATOM 2084 C C . SER A 1 259 ? 3.287 3.266 22.458 1.00 87.56 259 SER A C 1
ATOM 2086 O O . SER A 1 259 ? 2.211 3.785 22.757 1.00 87.56 259 SER A O 1
ATOM 2088 N N . LYS A 1 260 ? 3.718 2.129 23.034 1.00 81.00 260 LYS A N 1
ATOM 2089 C CA . LYS A 1 260 ? 2.974 1.337 24.036 1.00 81.00 260 LYS A CA 1
ATOM 2090 C C . LYS A 1 260 ? 1.529 1.006 23.634 1.00 81.00 260 LYS A C 1
ATOM 2092 O O . LYS A 1 260 ? 0.687 0.760 24.496 1.00 81.00 260 LYS A O 1
ATOM 2097 N N . THR A 1 261 ? 1.234 1.002 22.337 1.00 78.25 261 THR A N 1
ATOM 2098 C CA . THR A 1 261 ? -0.100 0.710 21.809 1.00 78.25 261 THR A CA 1
ATOM 2099 C C . THR A 1 261 ? -0.175 -0.749 21.384 1.00 78.25 261 THR A C 1
ATOM 2101 O O . THR A 1 261 ? 0.747 -1.251 20.735 1.00 78.25 261 THR A O 1
ATOM 2104 N N . TRP A 1 262 ? -1.275 -1.439 21.702 1.00 81.44 262 TRP A N 1
ATOM 2105 C CA . TRP A 1 262 ? -1.482 -2.799 21.208 1.00 81.44 262 TRP A CA 1
ATOM 2106 C C . TRP A 1 262 ? -1.627 -2.771 19.684 1.00 81.44 262 TRP A C 1
ATOM 2108 O O . TRP A 1 262 ? -2.609 -2.251 19.150 1.00 81.44 262 TRP A O 1
ATOM 2118 N N . SER A 1 263 ? -0.605 -3.275 18.992 1.00 83.81 263 SER A N 1
ATOM 2119 C CA . SER A 1 263 ? -0.457 -3.113 17.549 1.00 83.81 263 SER A CA 1
ATOM 2120 C C . SER A 1 263 ? -0.363 -4.462 16.845 1.00 83.81 263 SER A C 1
ATOM 2122 O O . SER A 1 263 ? 0.442 -5.310 17.227 1.00 83.81 263 SER A O 1
ATOM 2124 N N . ALA A 1 264 ? -1.146 -4.637 15.784 1.00 83.50 264 ALA A N 1
ATOM 2125 C CA . ALA A 1 264 ? -1.031 -5.746 14.845 1.00 83.50 264 ALA A CA 1
ATOM 2126 C C . ALA A 1 264 ? -0.510 -5.228 13.498 1.00 83.50 264 ALA A C 1
ATOM 2128 O O . ALA A 1 264 ? -0.951 -4.180 13.026 1.00 83.50 264 ALA A O 1
ATOM 2129 N N . ILE A 1 265 ? 0.419 -5.959 12.880 1.00 84.62 265 ILE A N 1
ATOM 2130 C CA . ILE A 1 265 ? 0.996 -5.614 11.575 1.00 84.62 265 ILE A CA 1
ATOM 2131 C C . ILE A 1 265 ? 0.491 -6.621 10.545 1.00 84.62 265 ILE A C 1
ATOM 2133 O O . ILE A 1 265 ? 0.625 -7.827 10.767 1.00 84.62 265 ILE A O 1
ATOM 2137 N N . TYR A 1 266 ? -0.064 -6.113 9.447 1.00 80.19 266 TYR A N 1
ATOM 2138 C CA . TYR A 1 266 ? -0.564 -6.883 8.309 1.00 80.19 266 TYR A CA 1
ATOM 2139 C C . TYR A 1 266 ? 0.186 -6.500 7.040 1.00 80.19 266 TYR A C 1
ATOM 2141 O O . TYR A 1 266 ? 0.421 -5.284 6.847 1.00 80.19 266 TYR A O 1
#

Sequence (266 aa):
MAATFALLLLLILSSSVRAAPDAVVSRIAFGSCANQSEPQPIWNAVAGFDPQVFVWLGDNVYGDNKRPFRVFGRERTVGPWKNVPRFYPSTEEELRRRYQLARAQPGYARLRERAQVLGTWDDHDYGLNDAGKELSGKVIAQRLMLDFLDEPEDSKRRKQAGVYASYMFGPEGKRVKVILLDTRYHRDPLLSDGTILGDPQWQWLERELHGPQSEITIIGSSIQVVSNLSATTGPLFYVESWARFPRERERLFRLIDSSKTWSAIY

Mean predicted aligned error: 6.51 Å

Nearest PDB structures (foldseek):
  2paa-assembly2_B  TM=2.589E-01  e=2.164E+00  Mus musculus
  2paa-assembly1_A  TM=1.990E-01  e=1.798E+00  Mus musculus
  3c3c-assembly2_B  TM=2.469E-01  e=3.336E+00  unclassified
  4axx-assembly1_A  TM=2.051E-01  e=6.582E+00  Homo sapiens
  5mxm-assembly1_A  TM=1.605E-01  e=3.136E+00  Homo sapiens

InterPro domains:
  IPR018946 PhoD-like phosphatase, metallophosphatase do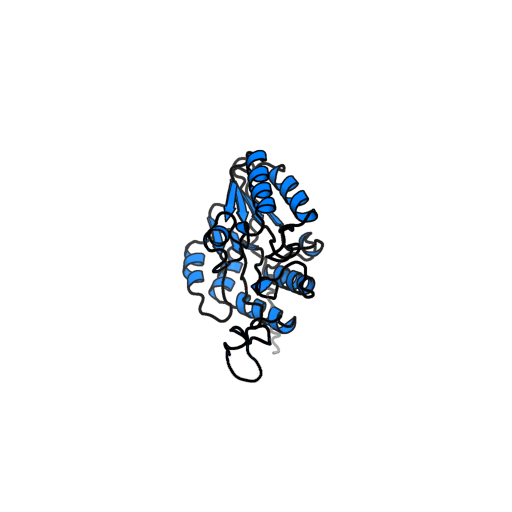main [PF09423] (29-260)
  IPR018946 PhoD-like phosphatase, metallophosphatase domain [cd07389] (27-261)
  IPR029052 Metallo-dependent phosphatase-like [SSF56300] (27-259)
  IPR038607 PhoD-like superfamily [G3DSA:3.60.21.70] (22-265)